Protein AF-A0A936YDR9-F1 (afdb_monomer_lite)

Secondary structure (DSSP, 8-state):
--------B--TTSPTTEEEEEEE----GGGT-EEEEESS-EE---SEEEEESEEEEESS-EE-TT-EEEEEEEEEEEEEEEEE-STT---EEEETTTTEEEE--PPPTT-EEEEEEEEEEE--EEEESS-EE--SS-EEEEEE----S--B-PPP---SEE--------BTTEEE-SSTT-SEEEEE--TT--GGGS--HHHHHHHHTPPPPTTEEEEE-HHHHHHHHHHHHHHHHS-S--STT---HHHHHHHHHHHHHHHHHHHT--TBSPPPHHHHHT-SS-EEEEEEEEETTEEEEEEEEEPPPHHHHHHHHHHHHTTS----

Sequence (328 aa):
MVDNNSTWQADPNLPPGVARQVITETEDFTERAGQIISQGNLVADASTLNQQVSYVSASGNVDLGNANVTNTGMDINSILRYTCMTSGCLPHIYNPVINEYDLVGSIAPLETFDLVYQSGHVASTIEAGGTLTLGGNLVNNQTSLPISGVLITPRIDQSSVVSPGVNVSVGGLFGVASDPNSPYLITTQIPNINQNGYVGSSYLLDQLGYQLDHTILLLGDPFYETQLIEDALLKKLGTRFITPGITDANAQITQLYDNAKEQMGSLNLSVGIALTDSQQSLLTKDIVWLVQQTINGKQVLVPTVYLASSDAQLKRHCTKHRRNIKRP

pLDDT: mean 72.27, std 19.02, range [23.59, 98.0]

Foldseek 3Di:
DQPPPFDWDQDPPFDPQKIKTKGWPDDLLLPPAAEDEEQEEAAAADQEAEHELHEAEYLAEYHNDAYAYAWEKEFGKMKIKMFGQDAPGFAWDQDPVVRDTHTPDHDGHGDIDIDIERQGIRGRDHYYLYHYHHNHPHDHYYYDDDDDHDYDYDDHDQPQWQFQDDDQPADDQKHQDPDLQALERMEGPDPPDDLVVFDFPVVLCVVVVHDDDSQEHAHYRRVVLLVRQQSSCCSRPVGSDPDPPRSHSRVRLNVQSVLCSVCCVVLVDDAQDDDDPVSLQPRLAKHWGWHWDQDPNGTYTGTMIGHHDVVSVVCVVVVVVVVPPPDD

Radius of gyration: 24.52 Å; chains: 1; bounding box: 58×57×72 Å

Structure (mmCIF, N/CA/C/O backbone):
data_AF-A0A936YDR9-F1
#
_entry.id   AF-A0A936YDR9-F1
#
loop_
_atom_site.group_PDB
_atom_site.id
_atom_site.type_symbol
_atom_site.label_atom_id
_atom_site.label_alt_id
_atom_site.label_comp_id
_atom_site.label_asym_id
_atom_site.label_entity_id
_atom_site.label_seq_id
_atom_site.pdbx_PDB_ins_code
_atom_site.Cartn_x
_atom_site.Cartn_y
_atom_site.Cartn_z
_atom_site.occupancy
_atom_site.B_iso_or_equiv
_atom_site.auth_seq_id
_atom_site.auth_comp_id
_atom_site.auth_asym_id
_atom_site.auth_atom_id
_atom_site.pdbx_PDB_model_num
ATOM 1 N N . MET A 1 1 ? 25.321 -6.160 1.425 1.00 23.59 1 MET A N 1
ATOM 2 C CA . MET A 1 1 ? 26.516 -7.026 1.520 1.00 23.59 1 MET A CA 1
ATOM 3 C C . MET A 1 1 ? 26.492 -7.894 0.281 1.00 23.59 1 MET A C 1
ATOM 5 O O . MET A 1 1 ? 25.469 -8.517 0.050 1.00 23.59 1 MET A O 1
ATOM 9 N N . VAL A 1 2 ? 27.535 -7.848 -0.547 1.00 27.20 2 VAL A N 1
ATOM 10 C CA . VAL A 1 2 ? 27.634 -8.690 -1.748 1.00 27.20 2 VAL A CA 1
ATOM 11 C C . VAL A 1 2 ? 27.856 -10.124 -1.278 1.00 27.20 2 VAL A C 1
ATOM 13 O O . VAL A 1 2 ? 28.840 -10.391 -0.587 1.00 27.20 2 VAL A O 1
ATOM 16 N N . ASP A 1 3 ? 26.931 -11.023 -1.598 1.00 26.92 3 ASP A N 1
ATOM 17 C CA . ASP A 1 3 ? 27.061 -12.432 -1.249 1.00 26.92 3 ASP A CA 1
ATOM 18 C C . ASP A 1 3 ? 28.018 -13.093 -2.256 1.00 26.92 3 ASP A C 1
ATOM 20 O O . ASP A 1 3 ? 27.632 -13.583 -3.313 1.00 26.92 3 ASP A O 1
ATOM 24 N N . ASN A 1 4 ? 29.319 -13.047 -1.958 1.00 31.22 4 ASN A N 1
ATOM 25 C CA . ASN A 1 4 ? 30.396 -13.597 -2.796 1.00 31.22 4 ASN A CA 1
ATOM 26 C C . ASN A 1 4 ? 30.466 -15.140 -2.773 1.00 31.22 4 ASN A C 1
ATOM 28 O O . ASN A 1 4 ? 31.501 -15.717 -3.102 1.00 31.22 4 ASN A O 1
ATOM 32 N N . ASN A 1 5 ? 29.394 -15.827 -2.372 1.00 34.03 5 ASN A N 1
ATOM 33 C CA . ASN A 1 5 ? 29.413 -17.264 -2.095 1.00 34.03 5 ASN A CA 1
ATOM 34 C C . ASN A 1 5 ? 28.854 -18.139 -3.236 1.00 34.03 5 ASN A C 1
ATOM 36 O O . ASN A 1 5 ? 28.441 -19.278 -3.008 1.00 34.03 5 ASN A O 1
ATOM 40 N N . SER A 1 6 ? 28.832 -17.640 -4.477 1.00 44.69 6 SER A N 1
ATOM 41 C CA . SER A 1 6 ? 28.363 -18.417 -5.629 1.00 44.69 6 SER A CA 1
ATOM 42 C C . SER A 1 6 ? 29.408 -19.458 -6.051 1.00 44.69 6 SER A C 1
ATOM 44 O O . SER A 1 6 ? 30.425 -19.167 -6.678 1.00 44.69 6 SER A O 1
ATOM 46 N N . THR A 1 7 ? 29.157 -20.709 -5.673 1.00 45.50 7 THR A N 1
ATOM 47 C CA . THR A 1 7 ? 29.935 -21.872 -6.112 1.00 45.50 7 THR A CA 1
ATOM 48 C C . THR A 1 7 ? 29.698 -22.133 -7.603 1.00 45.50 7 THR A C 1
ATOM 50 O O . THR A 1 7 ? 28.560 -22.142 -8.066 1.00 45.50 7 THR A O 1
ATOM 53 N N . TRP A 1 8 ? 30.772 -22.340 -8.374 1.00 54.72 8 TRP A N 1
ATOM 54 C CA . TRP A 1 8 ? 30.686 -22.743 -9.782 1.00 54.72 8 TRP A CA 1
ATOM 55 C C . TRP A 1 8 ? 30.025 -24.122 -9.879 1.00 54.72 8 TRP A C 1
ATOM 57 O O . TRP A 1 8 ? 30.605 -25.115 -9.440 1.00 54.72 8 TRP A O 1
ATOM 67 N N . GLN A 1 9 ? 28.819 -24.192 -10.441 1.00 54.53 9 GLN A N 1
ATOM 68 C CA . GLN A 1 9 ? 28.114 -25.453 -10.664 1.00 54.53 9 GLN A CA 1
ATOM 69 C C . GLN A 1 9 ? 28.171 -25.823 -12.149 1.00 54.53 9 GLN A C 1
ATOM 71 O O . GLN A 1 9 ? 27.907 -25.001 -13.027 1.00 54.53 9 GLN A O 1
ATOM 76 N N . ALA A 1 10 ? 28.528 -27.075 -12.438 1.00 58.28 10 ALA A N 1
ATOM 77 C CA . ALA A 1 10 ? 28.359 -27.634 -13.772 1.00 58.28 10 ALA A CA 1
ATOM 78 C C . ALA A 1 10 ? 26.856 -27.857 -14.003 1.00 58.28 10 ALA A C 1
ATOM 80 O O . ALA A 1 10 ? 26.248 -28.686 -13.326 1.00 58.28 10 ALA A O 1
ATOM 81 N N . ASP A 1 11 ? 26.249 -27.090 -14.910 1.00 61.53 11 ASP A N 1
ATOM 82 C CA . ASP A 1 11 ? 24.836 -27.242 -15.264 1.00 61.53 11 ASP A CA 1
ATOM 83 C C . ASP A 1 11 ? 24.695 -28.454 -16.206 1.00 61.53 11 ASP A C 1
ATOM 85 O O . ASP A 1 11 ? 25.268 -28.442 -17.299 1.00 61.53 11 ASP A O 1
ATOM 89 N N . PRO A 1 12 ? 23.969 -29.516 -15.808 1.00 62.88 12 PRO A N 1
ATOM 90 C CA . PRO A 1 12 ? 23.872 -30.753 -16.582 1.00 62.88 12 PRO A CA 1
ATOM 91 C C . PRO A 1 12 ? 23.126 -30.583 -17.912 1.00 62.88 12 PRO A C 1
ATOM 93 O O . PRO A 1 12 ? 23.176 -31.482 -18.748 1.00 62.88 12 PRO A O 1
ATOM 96 N N . ASN A 1 13 ? 22.442 -29.452 -18.117 1.00 65.56 13 ASN A N 1
ATOM 97 C CA . ASN A 1 13 ? 21.761 -29.135 -19.372 1.00 65.56 13 ASN A CA 1
ATOM 98 C C . ASN A 1 13 ? 22.673 -28.418 -20.381 1.00 65.56 13 ASN A C 1
ATOM 100 O O . ASN A 1 13 ? 22.226 -28.103 -21.484 1.00 65.56 13 ASN A O 1
ATOM 104 N N . LEU A 1 14 ? 23.927 -28.130 -20.017 1.00 64.25 14 LEU A N 1
ATOM 105 C CA . LEU A 1 14 ? 24.895 -27.486 -20.901 1.00 64.25 14 LEU A CA 1
ATOM 106 C C . LEU A 1 14 ? 25.810 -28.512 -21.590 1.00 64.25 14 LEU A C 1
ATOM 108 O O . LEU A 1 14 ? 26.059 -29.593 -21.048 1.00 64.25 14 LEU A O 1
ATOM 112 N N . PRO A 1 15 ? 26.346 -28.186 -22.784 1.00 65.50 15 PRO A N 1
ATOM 113 C CA . PRO A 1 15 ? 27.332 -29.026 -23.451 1.00 65.50 15 PRO A CA 1
ATOM 114 C C . PRO A 1 15 ? 28.555 -29.316 -22.561 1.00 65.50 15 PRO A C 1
ATOM 116 O O . PRO A 1 15 ? 28.937 -28.471 -21.742 1.00 65.50 15 PRO A O 1
ATOM 119 N N . PRO A 1 16 ? 29.232 -30.466 -22.753 1.00 67.12 16 PRO A N 1
ATOM 120 C CA . PRO A 1 16 ? 30.455 -30.788 -22.025 1.00 67.12 16 PRO A CA 1
ATOM 121 C C . PRO A 1 16 ? 31.491 -29.659 -22.133 1.00 67.12 16 PRO A C 1
ATOM 123 O O . PRO A 1 16 ? 31.829 -29.228 -23.234 1.00 67.12 16 PRO A O 1
ATOM 126 N N . GLY A 1 17 ? 32.000 -29.189 -20.990 1.00 69.50 17 GLY A N 1
ATOM 127 C CA . GLY A 1 17 ? 33.033 -28.148 -20.927 1.00 69.50 17 GLY A CA 1
ATOM 128 C C . GLY A 1 17 ? 32.531 -26.714 -20.715 1.00 69.50 17 GLY A C 1
ATOM 129 O O . GLY A 1 17 ? 33.358 -25.809 -20.646 1.00 69.50 17 GLY A O 1
ATOM 130 N N . VAL A 1 18 ? 31.222 -26.482 -20.562 1.00 70.44 18 VAL A N 1
ATOM 131 C CA . VAL A 1 18 ? 30.663 -25.162 -20.206 1.00 70.44 18 VAL A CA 1
ATOM 132 C C . VAL A 1 18 ? 30.234 -25.139 -18.735 1.00 70.44 18 VAL A C 1
ATOM 134 O O . VAL A 1 18 ? 29.529 -26.036 -18.278 1.00 70.44 18 VAL A O 1
ATOM 137 N N . ALA A 1 19 ? 30.636 -24.102 -17.995 1.00 71.12 19 ALA A N 1
ATOM 138 C CA . ALA A 1 19 ? 30.150 -23.824 -16.641 1.00 71.12 19 ALA A CA 1
ATOM 139 C C . ALA A 1 19 ? 29.287 -22.555 -16.621 1.00 71.12 19 ALA A C 1
ATOM 141 O O . ALA A 1 19 ? 29.541 -21.616 -17.378 1.00 71.12 19 ALA A O 1
ATOM 142 N N . ARG A 1 20 ? 28.286 -22.522 -15.734 1.00 74.19 20 ARG A N 1
ATOM 143 C CA . ARG A 1 20 ? 27.371 -21.390 -15.555 1.00 74.19 20 ARG A CA 1
ATOM 144 C C . ARG A 1 20 ? 27.433 -20.887 -14.118 1.00 74.19 20 ARG A C 1
ATOM 146 O O . ARG A 1 20 ? 27.370 -21.668 -13.173 1.00 74.19 20 ARG A O 1
ATOM 153 N N . GLN A 1 21 ? 27.484 -19.572 -13.968 1.00 72.94 21 GLN A N 1
ATOM 154 C CA . GLN A 1 21 ? 27.333 -18.877 -12.698 1.00 72.94 21 GLN A CA 1
ATOM 155 C C . GLN A 1 21 ? 26.182 -17.878 -12.823 1.00 72.94 21 GLN A C 1
ATOM 157 O O . GLN A 1 21 ? 26.128 -17.090 -13.768 1.00 72.94 21 GLN A O 1
ATOM 162 N N . VAL A 1 22 ? 25.242 -17.922 -11.879 1.00 69.31 22 VAL A N 1
ATOM 163 C CA . VAL A 1 22 ? 24.194 -16.903 -11.756 1.00 69.31 22 VAL A CA 1
ATOM 164 C C . VAL A 1 22 ? 24.682 -15.862 -10.765 1.00 69.31 22 VAL A C 1
ATOM 166 O O . VAL A 1 22 ? 24.985 -16.192 -9.619 1.00 69.31 22 VAL A O 1
ATOM 169 N N . ILE A 1 23 ? 24.767 -14.618 -11.216 1.00 65.56 23 ILE A N 1
ATOM 170 C CA . ILE A 1 23 ? 25.064 -13.467 -10.376 1.00 65.56 23 ILE A CA 1
ATOM 171 C C . ILE A 1 23 ? 23.802 -12.614 -10.368 1.00 65.56 23 ILE A C 1
ATOM 173 O O . ILE A 1 23 ? 23.426 -12.025 -11.380 1.00 65.56 23 ILE A O 1
ATOM 177 N N . THR A 1 24 ? 23.128 -12.578 -9.227 1.00 59.28 24 THR A N 1
ATOM 178 C CA . THR A 1 24 ? 21.992 -11.685 -9.012 1.00 59.28 24 THR A CA 1
ATOM 179 C C . THR A 1 24 ? 22.445 -10.583 -8.070 1.00 59.28 24 THR A C 1
ATOM 181 O O . THR A 1 24 ? 22.705 -10.836 -6.895 1.00 59.28 24 THR A O 1
ATOM 184 N N . GLU A 1 25 ? 22.524 -9.354 -8.572 1.00 53.16 25 GLU A N 1
ATOM 185 C CA . GLU A 1 25 ? 22.659 -8.181 -7.714 1.00 53.16 25 GLU A CA 1
ATOM 186 C C . GLU A 1 25 ? 21.260 -7.771 -7.261 1.00 53.16 25 GLU A C 1
ATOM 188 O O . GLU A 1 25 ? 20.539 -7.061 -7.955 1.00 53.16 25 GLU A O 1
ATOM 193 N N . THR A 1 26 ? 20.843 -8.277 -6.101 1.00 49.50 26 THR A N 1
ATOM 194 C CA . THR A 1 26 ? 19.654 -7.752 -5.424 1.00 49.50 26 THR A CA 1
ATOM 195 C C . THR A 1 26 ? 20.140 -6.786 -4.357 1.00 49.50 26 THR A C 1
ATOM 197 O O . THR A 1 26 ? 20.524 -7.202 -3.265 1.00 49.50 26 THR A O 1
ATOM 200 N N . GLU A 1 27 ? 20.178 -5.494 -4.667 1.00 49.91 27 GLU A N 1
ATOM 201 C CA . GLU A 1 27 ? 20.172 -4.505 -3.595 1.00 49.91 27 GLU A CA 1
ATOM 202 C C . GLU A 1 27 ? 18.733 -4.359 -3.094 1.00 49.91 27 GLU A C 1
ATOM 204 O O . GLU A 1 27 ? 17.797 -4.150 -3.868 1.00 49.91 27 GLU A O 1
ATOM 209 N N . ASP A 1 28 ? 18.546 -4.508 -1.783 1.00 49.78 28 ASP A N 1
ATOM 210 C CA .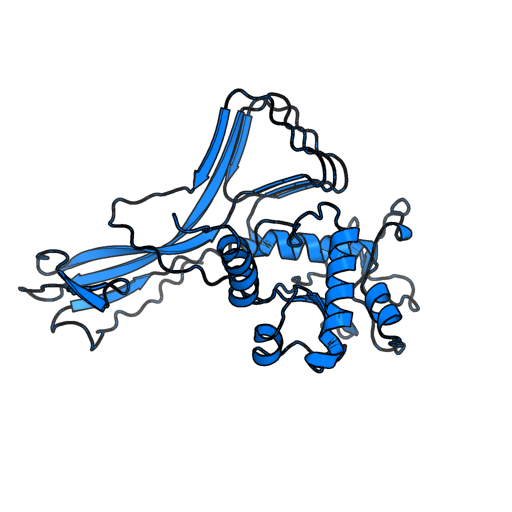 ASP A 1 28 ? 17.276 -4.203 -1.135 1.00 49.78 28 ASP A CA 1
ATOM 211 C C . ASP A 1 28 ? 17.101 -2.674 -1.098 1.00 49.78 28 ASP A C 1
ATOM 213 O O . ASP A 1 28 ? 17.487 -1.984 -0.151 1.00 49.78 28 ASP A O 1
ATOM 217 N N . PHE A 1 29 ? 16.563 -2.125 -2.188 1.00 52.62 29 PHE A N 1
ATOM 218 C CA . PHE A 1 29 ? 16.268 -0.697 -2.303 1.00 52.62 29 PHE A CA 1
ATOM 219 C C . PHE A 1 29 ? 15.060 -0.274 -1.458 1.00 52.62 29 PHE A C 1
ATOM 221 O O . PHE A 1 29 ? 14.849 0.928 -1.271 1.00 52.62 29 PHE A O 1
ATOM 228 N N . THR A 1 30 ? 14.298 -1.225 -0.892 1.00 48.47 30 THR A N 1
ATOM 229 C CA . THR A 1 30 ? 13.135 -0.911 -0.053 1.00 48.47 30 THR A CA 1
ATOM 230 C C . THR A 1 30 ? 13.508 -0.153 1.228 1.00 48.47 30 THR A C 1
ATOM 232 O O . THR A 1 30 ? 12.661 0.548 1.785 1.00 48.47 30 THR A O 1
ATOM 235 N N . GLU A 1 31 ? 14.768 -0.234 1.671 1.00 48.75 31 GLU A N 1
ATOM 236 C CA . GLU A 1 31 ? 15.256 0.429 2.890 1.00 48.75 31 GLU A CA 1
ATOM 237 C C . GLU A 1 31 ? 16.184 1.636 2.647 1.00 48.75 31 GLU A C 1
ATOM 239 O O . GLU A 1 31 ? 16.603 2.283 3.606 1.00 48.75 31 GLU A O 1
ATOM 244 N N . ARG A 1 32 ? 16.524 1.962 1.389 1.00 54.62 32 ARG A N 1
ATOM 245 C CA . ARG A 1 32 ? 17.587 2.943 1.066 1.00 54.62 32 ARG A CA 1
ATOM 246 C C . ARG A 1 32 ? 17.188 4.102 0.153 1.00 54.62 32 ARG A C 1
ATOM 248 O O . ARG A 1 32 ? 18.008 4.992 -0.065 1.00 54.62 32 ARG A O 1
ATOM 255 N N . ALA A 1 33 ? 15.964 4.122 -0.362 1.00 66.00 33 ALA A N 1
ATOM 256 C CA . ALA A 1 33 ? 15.500 5.229 -1.190 1.00 66.00 33 ALA A CA 1
ATOM 257 C C . ALA A 1 33 ? 15.387 6.528 -0.368 1.00 66.00 33 ALA A C 1
ATOM 259 O O . ALA A 1 33 ? 14.799 6.537 0.715 1.00 66.00 33 ALA A O 1
ATOM 260 N N . GLY A 1 34 ? 15.919 7.638 -0.888 1.00 75.12 34 GLY A N 1
ATOM 261 C CA . GLY A 1 34 ? 15.673 8.963 -0.308 1.00 75.12 34 GLY A CA 1
ATOM 262 C C . GLY A 1 34 ? 14.191 9.331 -0.424 1.00 75.12 34 GLY A C 1
ATOM 263 O O . GLY A 1 34 ? 13.561 9.022 -1.435 1.00 75.12 34 GLY A O 1
ATOM 264 N N . GLN A 1 35 ? 13.621 9.973 0.598 1.00 80.25 35 GLN A N 1
ATOM 265 C CA . GLN A 1 35 ? 12.190 10.292 0.642 1.00 80.25 35 GLN A CA 1
ATOM 266 C C . GLN A 1 35 ? 11.947 11.762 0.993 1.00 80.25 35 GLN A C 1
ATOM 268 O O . GLN A 1 35 ? 12.498 12.273 1.967 1.00 80.25 35 GLN A O 1
ATOM 273 N N . ILE A 1 36 ? 11.079 12.419 0.223 1.00 83.75 36 ILE A N 1
ATOM 274 C CA . ILE A 1 36 ? 10.452 13.697 0.565 1.00 83.75 36 ILE A CA 1
ATOM 275 C C . ILE A 1 36 ? 8.944 13.482 0.506 1.00 83.75 36 ILE A C 1
ATOM 277 O O . ILE A 1 36 ? 8.385 13.195 -0.549 1.00 83.75 36 ILE A O 1
ATOM 281 N N . ILE A 1 37 ? 8.294 13.586 1.655 1.00 79.88 37 ILE A N 1
ATOM 282 C CA . ILE A 1 37 ? 6.893 13.217 1.832 1.00 79.88 37 ILE A CA 1
ATOM 283 C C . ILE A 1 37 ? 6.146 14.390 2.469 1.00 79.88 37 ILE A C 1
ATOM 285 O O . ILE A 1 37 ? 6.626 14.966 3.446 1.00 79.88 37 ILE A O 1
ATOM 289 N N . SER A 1 38 ? 4.960 14.713 1.952 1.00 80.31 38 SER A N 1
ATOM 290 C CA . SER A 1 38 ? 4.037 15.685 2.549 1.00 80.31 38 SER A CA 1
ATOM 291 C C . SER A 1 38 ? 2.610 15.136 2.611 1.00 80.31 38 SER A C 1
ATOM 293 O O . SER A 1 38 ? 2.092 14.641 1.619 1.00 80.31 38 SER A O 1
ATOM 295 N N . GLN A 1 39 ? 1.918 15.288 3.742 1.00 74.38 39 GLN A N 1
ATOM 296 C CA . GLN A 1 39 ? 0.475 14.989 3.812 1.00 74.38 39 GLN A CA 1
ATOM 297 C C . GLN A 1 39 ? -0.400 16.132 3.271 1.00 74.38 39 GLN A C 1
ATOM 299 O O . GLN A 1 39 ? -1.613 16.000 3.159 1.00 74.38 39 GLN A O 1
ATOM 304 N N . GLY A 1 40 ? 0.198 17.285 2.976 1.00 76.69 40 GLY A N 1
ATOM 305 C CA . GLY A 1 40 ? -0.480 18.421 2.366 1.00 76.69 40 GLY A CA 1
ATOM 306 C C . GLY A 1 40 ? 0.101 18.696 0.991 1.00 76.69 40 GLY A C 1
ATOM 307 O O . GLY A 1 40 ? 0.470 17.782 0.262 1.00 76.69 40 GLY A O 1
ATOM 308 N N . ASN A 1 41 ? 0.226 19.971 0.645 1.00 81.50 41 ASN A N 1
ATOM 309 C CA . ASN A 1 41 ? 0.975 20.351 -0.544 1.00 81.50 41 ASN A CA 1
ATOM 310 C C . ASN A 1 41 ? 2.484 20.216 -0.283 1.00 81.50 41 ASN A C 1
ATOM 312 O O . ASN A 1 41 ? 2.952 20.373 0.848 1.00 81.50 41 ASN A O 1
ATOM 316 N N . LEU A 1 42 ? 3.251 19.966 -1.334 1.00 84.62 42 LEU A N 1
ATOM 317 C CA . LEU A 1 42 ? 4.701 20.062 -1.354 1.00 84.62 42 LEU A CA 1
ATOM 318 C C . LEU A 1 42 ? 5.073 21.152 -2.350 1.00 84.62 42 LEU A C 1
ATOM 320 O O . LEU A 1 42 ? 4.685 21.079 -3.509 1.00 84.62 42 LEU A O 1
ATOM 324 N N . VAL A 1 43 ? 5.801 22.168 -1.895 1.00 89.12 43 VAL A N 1
ATOM 325 C CA . VAL A 1 43 ? 6.308 23.240 -2.757 1.00 89.12 43 VAL A CA 1
ATOM 326 C C . VAL A 1 43 ? 7.824 23.226 -2.666 1.00 89.12 43 VAL A C 1
ATOM 328 O O . VAL A 1 43 ? 8.375 23.354 -1.573 1.00 89.12 43 VAL A O 1
ATOM 331 N N . ALA A 1 44 ? 8.490 23.057 -3.803 1.00 83.81 44 ALA A N 1
ATOM 332 C CA . ALA A 1 44 ? 9.938 23.095 -3.913 1.00 83.81 44 ALA A CA 1
ATOM 333 C C . ALA A 1 44 ? 10.346 24.190 -4.902 1.00 83.81 44 ALA A C 1
ATOM 335 O O . ALA A 1 44 ? 10.193 24.041 -6.111 1.00 83.81 44 ALA A O 1
ATOM 336 N N . ASP A 1 45 ? 10.889 25.288 -4.375 1.00 82.25 45 ASP A N 1
ATOM 337 C CA . ASP A 1 45 ? 11.509 26.335 -5.186 1.00 82.25 45 ASP A CA 1
ATOM 338 C C . ASP A 1 45 ? 12.973 25.961 -5.451 1.00 82.25 45 ASP A C 1
ATOM 340 O O . ASP A 1 45 ? 13.860 26.179 -4.622 1.00 82.25 45 ASP A O 1
ATOM 344 N N . ALA A 1 46 ? 13.208 25.295 -6.580 1.00 78.94 46 ALA A N 1
ATOM 345 C CA . ALA A 1 46 ? 14.524 24.824 -6.988 1.00 78.94 46 ALA A CA 1
ATOM 346 C C . ALA A 1 46 ? 14.781 25.128 -8.468 1.00 78.94 46 ALA A C 1
ATOM 348 O O . ALA A 1 46 ? 13.873 25.130 -9.294 1.00 78.94 46 ALA A O 1
ATOM 349 N N . SER A 1 47 ? 16.050 25.326 -8.830 1.00 83.81 47 SER A N 1
ATOM 350 C CA . SER A 1 47 ? 16.466 25.412 -10.236 1.00 83.81 47 SER A CA 1
ATOM 351 C C . SER A 1 47 ? 16.613 24.032 -10.888 1.00 83.81 47 SER A C 1
ATOM 353 O O . SER A 1 47 ? 16.489 23.890 -12.105 1.00 83.81 47 SER A O 1
ATOM 355 N N . THR A 1 48 ? 16.898 22.989 -10.105 1.00 82.81 48 THR A N 1
ATOM 356 C CA . THR A 1 48 ? 17.062 21.608 -10.578 1.00 82.81 48 THR A CA 1
ATOM 357 C C . THR A 1 48 ? 16.672 20.629 -9.475 1.00 82.81 48 THR A C 1
ATOM 359 O O . THR A 1 48 ? 17.053 20.818 -8.321 1.00 82.81 48 THR A O 1
ATOM 362 N N . LEU A 1 49 ? 15.948 19.572 -9.843 1.00 83.50 49 LEU A N 1
ATOM 363 C CA . LEU A 1 49 ? 15.629 18.431 -8.991 1.00 83.50 49 LEU A CA 1
ATOM 364 C C . LEU A 1 49 ? 16.160 17.162 -9.666 1.00 83.50 49 LEU A C 1
ATOM 366 O O . LEU A 1 49 ? 15.636 16.746 -10.696 1.00 83.50 49 LEU A O 1
ATOM 370 N N . ASN A 1 50 ? 17.189 16.550 -9.081 1.00 85.44 50 ASN A N 1
ATOM 371 C CA . ASN A 1 50 ? 17.739 15.278 -9.547 1.00 85.44 50 ASN A CA 1
ATOM 372 C C . ASN A 1 50 ? 17.366 14.176 -8.557 1.00 85.44 50 ASN A C 1
ATOM 374 O O . ASN A 1 50 ? 17.850 14.160 -7.428 1.00 85.44 50 ASN A O 1
ATOM 378 N N . GLN A 1 51 ? 16.503 13.274 -9.003 1.00 75.69 51 GLN A N 1
ATOM 379 C CA . GLN A 1 51 ? 16.009 12.119 -8.270 1.00 75.69 51 GLN A CA 1
ATOM 380 C C . GLN A 1 51 ? 16.619 10.853 -8.871 1.00 75.69 51 GLN A C 1
ATOM 382 O O . GLN A 1 51 ? 16.626 10.679 -10.092 1.00 75.69 51 GLN A O 1
ATOM 387 N N . GLN A 1 52 ? 17.135 9.972 -8.019 1.00 81.06 52 GLN A N 1
ATOM 388 C CA . GLN A 1 52 ? 17.663 8.673 -8.417 1.00 81.06 52 GLN A CA 1
ATOM 389 C C . GLN A 1 52 ? 17.267 7.654 -7.357 1.00 81.06 52 GLN A C 1
ATOM 391 O O . GLN A 1 52 ? 17.720 7.756 -6.219 1.00 81.06 52 GLN A O 1
ATOM 396 N N . VAL A 1 53 ? 16.427 6.687 -7.737 1.00 76.00 53 VAL A N 1
ATOM 397 C CA . VAL A 1 53 ? 15.877 5.672 -6.818 1.00 76.00 53 VAL A CA 1
ATOM 398 C C . VAL A 1 53 ? 15.359 6.324 -5.522 1.00 76.00 53 VAL A C 1
ATOM 400 O O . VAL A 1 53 ? 15.758 5.981 -4.408 1.00 76.00 53 VAL A O 1
ATOM 403 N N . SER A 1 54 ? 14.520 7.350 -5.674 1.00 77.38 54 SER A N 1
ATOM 404 C CA . SER A 1 54 ? 13.982 8.148 -4.571 1.00 77.38 54 SER A CA 1
ATOM 405 C C . SER A 1 54 ? 12.505 8.480 -4.782 1.00 77.38 54 SER A C 1
ATOM 407 O O . SER A 1 54 ? 11.950 8.328 -5.871 1.00 77.38 54 SER A O 1
ATOM 409 N N . TYR A 1 55 ? 11.854 8.929 -3.711 1.00 78.44 55 TYR A N 1
ATOM 410 C CA . TYR A 1 55 ? 10.427 9.217 -3.693 1.00 78.44 55 TYR A CA 1
ATOM 411 C C . TYR A 1 55 ? 10.174 10.671 -3.293 1.00 78.44 55 TYR A C 1
ATOM 413 O O . TYR A 1 55 ? 10.612 11.112 -2.233 1.00 78.44 55 TYR A O 1
ATOM 421 N N . VAL A 1 56 ? 9.452 11.414 -4.130 1.00 79.44 56 VAL A N 1
ATOM 422 C CA . VAL A 1 56 ? 8.809 12.685 -3.778 1.00 79.44 56 VAL A CA 1
ATOM 423 C C . VAL A 1 56 ? 7.311 12.458 -3.859 1.00 79.44 56 VAL A C 1
ATOM 425 O O . VAL A 1 56 ? 6.791 12.101 -4.910 1.00 79.44 56 VAL A O 1
ATOM 428 N N . SER A 1 57 ? 6.612 12.635 -2.750 1.00 80.56 57 SER A N 1
ATOM 429 C CA . SER A 1 57 ? 5.181 12.369 -2.693 1.00 80.56 57 SER A CA 1
ATOM 430 C C . SER A 1 57 ? 4.468 13.416 -1.857 1.00 80.56 57 SER A C 1
ATOM 432 O O . SER A 1 57 ? 4.973 13.837 -0.811 1.00 80.56 57 SER A O 1
ATOM 434 N N . ALA A 1 58 ? 3.293 13.839 -2.314 1.00 72.69 58 ALA A N 1
ATOM 435 C CA . ALA A 1 58 ? 2.397 14.663 -1.523 1.00 72.69 58 ALA A CA 1
ATOM 436 C C . ALA A 1 58 ? 0.949 14.179 -1.627 1.00 72.69 58 ALA A C 1
ATOM 438 O O . ALA A 1 58 ? 0.501 13.870 -2.726 1.00 72.69 58 ALA A O 1
ATOM 439 N N . SER A 1 59 ? 0.188 14.171 -0.530 1.00 68.75 59 SER A N 1
ATOM 440 C CA . SER A 1 59 ? -1.260 13.892 -0.591 1.00 68.75 59 SER A CA 1
ATOM 441 C C . SER A 1 59 ? -2.050 15.071 -1.185 1.00 68.75 59 SER A C 1
ATOM 443 O O . SER A 1 59 ? -3.156 14.895 -1.683 1.00 68.75 59 SER A O 1
ATOM 445 N N . GLY A 1 60 ? -1.485 16.282 -1.159 1.00 67.12 60 GLY A N 1
ATOM 446 C CA . GLY A 1 60 ? -1.987 17.457 -1.870 1.00 67.12 60 GLY A CA 1
ATOM 447 C C . GLY A 1 60 ? -1.280 17.678 -3.210 1.00 67.12 60 GLY A C 1
ATOM 448 O O . GLY A 1 60 ? -0.876 16.743 -3.898 1.00 67.12 60 GLY A O 1
ATOM 449 N N . ASN A 1 61 ? -1.132 18.941 -3.602 1.00 74.56 61 ASN A N 1
ATOM 450 C CA . ASN A 1 61 ? -0.407 19.325 -4.811 1.00 74.56 61 ASN A CA 1
ATOM 451 C C . ASN A 1 61 ? 1.109 19.197 -4.605 1.00 74.56 61 ASN A C 1
ATOM 453 O O . ASN A 1 61 ? 1.612 19.549 -3.541 1.00 74.56 61 ASN A O 1
ATOM 457 N N . VAL A 1 62 ? 1.840 18.802 -5.641 1.00 78.38 62 VAL A N 1
ATOM 458 C CA . VAL A 1 62 ? 3.296 18.966 -5.716 1.00 78.38 62 VAL A CA 1
ATOM 459 C C . VAL A 1 62 ? 3.582 20.094 -6.698 1.00 78.38 62 VAL A C 1
ATOM 461 O O . VAL A 1 62 ? 3.247 19.978 -7.870 1.00 78.38 62 VAL A O 1
ATOM 464 N N . ASP A 1 63 ? 4.203 21.175 -6.243 1.00 85.56 63 ASP A N 1
ATOM 465 C CA . ASP A 1 63 ? 4.644 22.288 -7.080 1.00 85.56 63 ASP A CA 1
ATOM 466 C C . ASP A 1 63 ? 6.170 22.379 -7.060 1.00 85.56 63 ASP A C 1
ATOM 468 O O . ASP A 1 63 ? 6.770 22.723 -6.041 1.00 85.56 63 ASP A O 1
ATOM 472 N N . LEU A 1 64 ? 6.798 22.032 -8.184 1.00 81.75 64 LEU A N 1
ATOM 473 C CA . LEU A 1 64 ? 8.251 22.100 -8.357 1.00 81.75 64 LEU A CA 1
ATOM 474 C C . LEU A 1 64 ? 8.698 23.395 -9.056 1.00 81.75 64 LEU A C 1
ATOM 476 O O . LEU A 1 64 ? 9.847 23.494 -9.495 1.00 81.75 64 LEU A O 1
ATOM 480 N N . GLY A 1 65 ? 7.802 24.379 -9.200 1.00 80.38 65 GLY A N 1
ATOM 481 C CA . GLY A 1 65 ? 8.105 25.668 -9.812 1.00 80.38 65 GLY A CA 1
ATOM 482 C C . GLY A 1 65 ? 8.738 25.506 -11.194 1.00 80.38 65 GLY A C 1
ATOM 483 O O . GLY A 1 65 ? 8.264 24.723 -12.009 1.00 80.38 65 GLY A O 1
ATOM 484 N N . ASN A 1 66 ? 9.844 26.209 -11.451 1.00 81.50 66 ASN A N 1
ATOM 485 C CA . ASN A 1 66 ? 10.578 26.149 -12.724 1.00 81.50 66 ASN A CA 1
ATOM 486 C C . ASN A 1 66 ? 11.751 25.147 -12.723 1.00 81.50 66 ASN A C 1
ATOM 488 O O . ASN A 1 66 ? 12.678 25.288 -13.526 1.00 81.50 66 ASN A O 1
ATOM 492 N N . ALA A 1 67 ? 11.754 24.163 -11.819 1.00 79.44 67 ALA A N 1
ATOM 493 C CA . ALA A 1 67 ? 12.860 23.219 -11.703 1.00 79.44 67 ALA A CA 1
ATOM 494 C C . ALA A 1 67 ? 13.024 22.369 -12.971 1.00 79.44 67 ALA A C 1
ATOM 496 O O . ALA A 1 67 ? 12.060 21.793 -13.476 1.00 79.44 67 ALA A O 1
ATOM 497 N N . ASN A 1 68 ? 14.263 22.214 -13.445 1.00 79.06 68 ASN A N 1
ATOM 498 C CA . ASN A 1 68 ? 14.593 21.133 -14.374 1.00 79.06 68 ASN A CA 1
ATOM 499 C C . ASN A 1 68 ? 14.597 19.812 -13.598 1.00 79.06 68 ASN A C 1
ATOM 501 O O . ASN A 1 68 ? 15.366 19.663 -12.647 1.00 79.06 68 ASN A O 1
ATOM 505 N N . VAL A 1 69 ? 13.742 18.869 -13.985 1.00 80.06 69 VAL A N 1
ATOM 506 C CA . VAL A 1 69 ? 13.539 17.618 -13.248 1.00 80.06 69 VAL A CA 1
ATOM 507 C C . VAL A 1 69 ? 14.191 16.463 -13.995 1.00 80.06 69 VAL A C 1
ATOM 509 O O . VAL A 1 69 ? 13.826 16.171 -15.131 1.00 80.06 69 VAL A O 1
ATOM 512 N N . THR A 1 70 ? 15.115 15.771 -13.334 1.00 81.12 70 THR A N 1
ATOM 513 C CA . THR A 1 70 ? 15.607 14.457 -13.758 1.00 81.12 70 THR A CA 1
ATOM 514 C C . THR A 1 70 ? 15.130 13.429 -12.747 1.00 81.12 70 THR A C 1
ATOM 516 O O . THR A 1 70 ? 15.430 13.551 -11.563 1.00 81.12 70 THR A O 1
ATOM 519 N N . ASN A 1 71 ? 14.384 12.430 -13.202 1.00 79.31 71 ASN A N 1
ATOM 520 C CA . ASN A 1 71 ? 13.847 11.353 -12.385 1.00 79.31 71 ASN A CA 1
ATOM 521 C C . ASN A 1 71 ? 14.327 10.014 -12.945 1.00 79.31 71 ASN A C 1
ATOM 523 O O . ASN A 1 71 ? 13.869 9.586 -14.004 1.00 79.31 71 ASN A O 1
ATOM 527 N N . THR A 1 72 ? 15.266 9.378 -12.249 1.00 79.94 72 THR A N 1
ATOM 528 C CA . THR A 1 72 ? 15.961 8.188 -12.745 1.00 79.94 72 THR A CA 1
ATOM 529 C C . THR A 1 72 ? 15.640 6.969 -11.883 1.00 79.94 72 THR A C 1
ATOM 531 O O . THR A 1 72 ? 16.091 6.861 -10.742 1.00 79.94 72 THR A O 1
ATOM 534 N N . GLY A 1 73 ? 14.857 6.039 -12.431 1.00 73.25 73 GLY A N 1
ATOM 535 C CA . GLY A 1 73 ? 14.685 4.692 -11.885 1.00 73.25 73 GLY A CA 1
ATOM 536 C C . GLY A 1 73 ? 15.894 3.799 -12.179 1.00 73.25 73 GLY A C 1
ATOM 537 O O . GLY A 1 73 ? 16.795 4.174 -12.933 1.00 73.25 73 GLY A O 1
ATOM 538 N N . MET A 1 74 ? 15.909 2.603 -11.600 1.00 74.50 74 MET A N 1
ATOM 539 C CA . MET A 1 74 ? 16.987 1.630 -11.770 1.00 74.50 74 MET A CA 1
ATOM 540 C C . MET A 1 74 ? 16.436 0.276 -12.204 1.00 74.50 74 MET A C 1
ATOM 542 O O .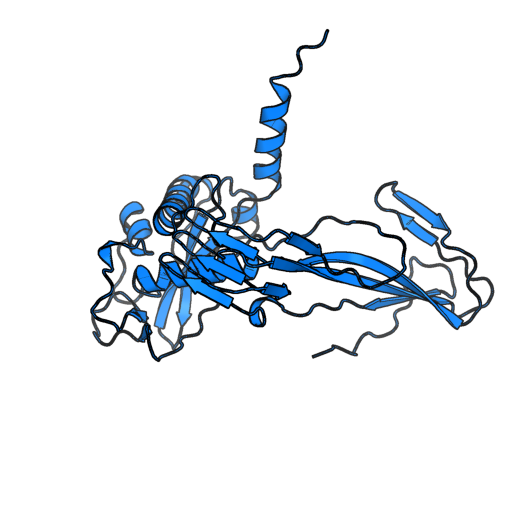 MET A 1 74 ? 15.487 -0.232 -11.613 1.00 74.50 74 MET A O 1
ATOM 546 N N . ASP A 1 75 ? 17.065 -0.334 -13.203 1.00 71.94 75 ASP A N 1
ATOM 547 C CA . ASP A 1 75 ? 16.783 -1.716 -13.575 1.00 71.94 75 ASP A CA 1
ATOM 548 C C . ASP A 1 75 ? 17.596 -2.673 -12.702 1.00 71.94 75 ASP A C 1
ATOM 550 O O . ASP A 1 75 ? 18.799 -2.495 -12.504 1.00 71.94 75 ASP A O 1
ATOM 554 N N . ILE A 1 76 ? 16.929 -3.701 -12.180 1.00 69.00 76 ILE A N 1
ATOM 555 C CA . ILE A 1 76 ? 17.591 -4.804 -11.490 1.00 69.00 76 ILE A CA 1
ATOM 556 C C . ILE A 1 76 ? 17.909 -5.846 -12.545 1.00 69.00 76 ILE A C 1
ATOM 558 O O . ILE A 1 76 ? 17.005 -6.444 -13.133 1.00 69.00 76 ILE A O 1
ATOM 562 N N . ASN A 1 77 ? 19.194 -6.096 -12.742 1.00 67.62 77 ASN A N 1
ATOM 563 C CA . ASN A 1 77 ? 19.666 -7.054 -13.720 1.00 67.62 77 ASN A CA 1
ATOM 564 C C . ASN A 1 77 ? 20.191 -8.305 -13.031 1.00 67.62 77 ASN A C 1
ATOM 566 O O . ASN A 1 77 ? 20.902 -8.250 -12.030 1.00 67.62 77 ASN A O 1
ATOM 570 N N . SER A 1 78 ? 19.876 -9.444 -13.621 1.00 69.50 78 SER A N 1
ATOM 571 C CA . SER A 1 78 ? 20.542 -10.692 -13.314 1.00 69.50 78 SER A CA 1
ATOM 572 C C . SER A 1 78 ? 21.513 -11.009 -14.440 1.00 69.50 78 SER A C 1
ATOM 574 O O . SER A 1 78 ? 21.196 -10.866 -15.623 1.00 69.50 78 SER A O 1
ATOM 576 N N . ILE A 1 79 ? 22.713 -11.432 -14.062 1.00 71.94 79 ILE A N 1
ATOM 577 C CA . ILE A 1 79 ? 23.786 -11.746 -14.994 1.00 71.94 79 ILE A CA 1
ATOM 578 C C . ILE A 1 79 ? 24.013 -13.253 -14.962 1.00 71.94 79 ILE A C 1
ATOM 580 O O . ILE A 1 79 ? 24.306 -13.846 -13.922 1.00 71.94 79 ILE A O 1
ATOM 584 N N . LEU A 1 80 ? 23.861 -13.893 -16.116 1.00 71.19 80 LEU A N 1
ATOM 585 C CA . LEU A 1 80 ? 24.287 -15.270 -16.334 1.00 71.19 80 LEU A CA 1
ATOM 586 C C . LEU A 1 80 ? 25.668 -15.224 -16.961 1.00 71.19 80 LEU A C 1
ATOM 588 O O . LEU A 1 80 ? 25.802 -14.909 -18.142 1.00 71.19 80 LEU A O 1
ATOM 592 N N . ARG A 1 81 ? 26.680 -15.547 -16.162 1.00 75.00 81 ARG A N 1
ATOM 593 C CA . ARG A 1 81 ? 28.055 -15.654 -16.627 1.00 75.00 81 ARG A CA 1
ATOM 594 C C . ARG A 1 81 ? 28.338 -17.088 -17.041 1.00 75.00 81 ARG A C 1
ATOM 596 O O . ARG A 1 81 ? 28.237 -18.011 -16.230 1.00 75.00 81 ARG A O 1
ATOM 603 N N . TYR A 1 82 ? 28.703 -17.269 -18.301 1.00 73.62 82 TYR A N 1
ATOM 604 C CA . TYR A 1 82 ? 29.166 -18.538 -18.844 1.00 73.62 82 TYR A CA 1
ATOM 605 C C . TYR A 1 82 ? 30.677 -18.504 -18.970 1.00 73.62 82 TYR A C 1
ATOM 607 O O . TYR A 1 82 ? 31.226 -17.540 -19.495 1.00 73.62 82 TYR A O 1
ATOM 615 N N . THR A 1 83 ? 31.335 -19.570 -18.530 1.00 74.62 83 THR A N 1
ATOM 616 C CA . THR A 1 83 ? 32.781 -19.738 -18.687 1.00 74.62 83 THR A CA 1
ATOM 617 C C . THR A 1 83 ? 33.041 -21.005 -19.480 1.00 74.62 83 THR A C 1
ATOM 619 O O . THR A 1 83 ? 32.637 -22.101 -19.076 1.00 74.62 83 THR A O 1
ATOM 622 N N . CYS A 1 84 ? 33.729 -20.865 -20.608 1.00 74.94 84 CYS A N 1
ATOM 623 C CA . CYS A 1 84 ? 34.155 -22.003 -21.411 1.00 74.94 84 CYS A CA 1
ATOM 624 C C . CYS A 1 84 ? 35.411 -22.616 -20.791 1.00 74.94 84 CYS A C 1
ATOM 626 O O . CYS A 1 84 ? 36.454 -21.978 -20.732 1.00 74.94 84 CYS A O 1
ATOM 628 N N . MET A 1 85 ? 35.338 -23.857 -20.314 1.00 74.12 85 MET A N 1
ATOM 629 C CA . MET A 1 85 ? 36.467 -24.521 -19.648 1.00 74.12 85 MET A CA 1
ATOM 630 C C . MET A 1 85 ? 37.353 -25.316 -20.616 1.00 74.12 85 MET A C 1
ATOM 632 O O . MET A 1 85 ? 38.460 -25.708 -20.251 1.00 74.12 85 MET A O 1
ATOM 636 N N . THR A 1 86 ? 36.892 -25.562 -21.845 1.00 70.31 86 THR A N 1
ATOM 637 C CA . THR A 1 86 ? 37.604 -26.361 -22.854 1.00 70.31 86 THR A CA 1
ATOM 638 C C . THR A 1 86 ? 37.624 -25.673 -24.218 1.00 70.31 86 THR A C 1
ATOM 640 O O . THR A 1 86 ? 36.888 -24.721 -24.469 1.00 70.31 86 THR A O 1
ATOM 643 N N . SER A 1 87 ? 38.465 -26.158 -25.134 1.00 65.44 87 SER A N 1
ATOM 644 C CA . SER A 1 87 ? 38.393 -25.764 -26.542 1.00 65.44 87 SER A CA 1
ATOM 645 C C . SER A 1 87 ? 37.135 -26.329 -27.213 1.00 65.44 87 SER A C 1
ATOM 647 O O . SER A 1 87 ? 36.707 -27.440 -26.906 1.00 65.44 87 SER A O 1
ATOM 649 N N . GLY A 1 88 ? 36.537 -25.557 -28.130 1.00 60.97 88 GLY A N 1
ATOM 650 C CA . GLY A 1 88 ? 35.375 -25.987 -28.920 1.00 60.97 88 GLY A CA 1
ATOM 651 C C . GLY A 1 88 ? 34.005 -25.770 -28.266 1.00 60.97 88 GLY A C 1
ATOM 652 O O . GLY A 1 88 ? 33.025 -26.356 -28.721 1.00 60.97 88 GLY A O 1
ATOM 653 N N . CYS A 1 89 ? 33.908 -24.946 -27.221 1.00 61.66 89 CYS A N 1
ATOM 654 C CA . CYS A 1 89 ? 32.621 -24.597 -26.629 1.00 61.66 89 CYS A CA 1
ATOM 655 C C . CYS A 1 89 ? 31.768 -23.767 -27.606 1.00 61.66 89 CYS A C 1
ATOM 657 O O . CYS A 1 89 ? 32.140 -22.661 -27.995 1.00 61.66 89 CYS A O 1
ATOM 659 N N . LEU A 1 90 ? 30.600 -24.302 -27.963 1.00 65.50 90 LEU A N 1
ATOM 660 C CA . LEU A 1 90 ? 29.544 -23.596 -28.687 1.00 65.50 90 LEU A CA 1
ATOM 661 C C . LEU A 1 90 ? 28.373 -23.406 -27.717 1.00 65.50 90 LEU A C 1
ATOM 663 O O . LEU A 1 90 ? 27.526 -24.295 -27.610 1.00 65.50 90 LEU A O 1
ATOM 667 N N . PRO A 1 91 ? 28.353 -22.326 -26.918 1.00 59.31 91 PRO A N 1
ATOM 668 C CA . PRO A 1 91 ? 27.246 -22.091 -26.009 1.00 59.31 91 PRO A CA 1
ATOM 669 C C . PRO A 1 91 ? 25.972 -21.823 -26.808 1.00 59.31 91 PRO A C 1
ATOM 671 O O . PRO A 1 91 ? 25.958 -21.046 -27.765 1.00 59.31 91 PRO A O 1
ATOM 674 N N . HIS A 1 92 ? 24.900 -22.471 -26.371 1.00 64.88 92 HIS A N 1
ATOM 675 C CA . HIS A 1 92 ? 23.548 -22.209 -26.829 1.00 64.88 92 HIS A CA 1
ATOM 676 C C . HIS A 1 92 ? 22.748 -21.597 -25.682 1.00 64.88 92 HIS A C 1
ATOM 678 O O . HIS A 1 92 ? 22.858 -22.053 -24.542 1.00 64.88 92 HIS A O 1
ATOM 684 N N . ILE A 1 93 ? 21.917 -20.602 -25.978 1.00 60.28 93 ILE A N 1
ATOM 685 C CA . ILE A 1 93 ?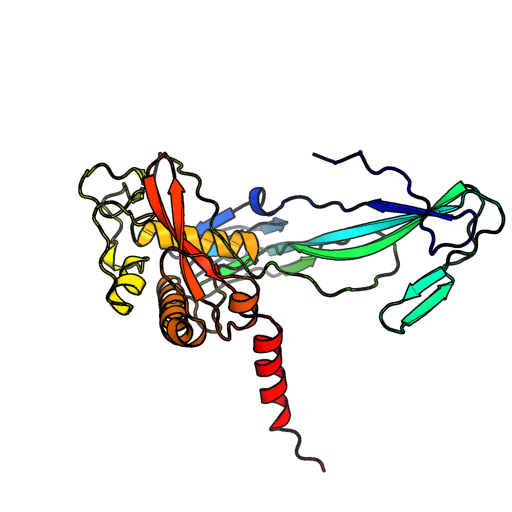 20.999 -20.011 -25.001 1.00 60.28 93 ILE A CA 1
ATOM 686 C C . ILE A 1 93 ? 19.593 -20.450 -25.326 1.00 60.28 93 ILE A C 1
ATOM 688 O O . ILE A 1 93 ? 19.129 -20.275 -26.447 1.00 60.28 93 ILE A O 1
ATOM 692 N N . TYR A 1 94 ? 18.898 -20.959 -24.317 1.00 58.81 94 TYR A N 1
ATOM 693 C CA . TYR A 1 94 ? 17.471 -21.189 -24.420 1.00 58.81 94 TYR A CA 1
ATOM 694 C C . TYR A 1 94 ? 16.730 -19.851 -24.520 1.00 58.81 94 TYR A C 1
ATOM 696 O O . TYR A 1 94 ? 16.738 -19.049 -23.585 1.00 58.81 94 TYR A O 1
ATOM 704 N N . ASN A 1 95 ? 16.091 -19.621 -25.659 1.00 56.41 95 ASN A N 1
ATOM 705 C CA . ASN A 1 95 ? 15.234 -18.488 -25.936 1.00 56.41 95 ASN A CA 1
ATOM 706 C C . ASN A 1 95 ? 13.787 -18.853 -25.559 1.00 56.41 95 ASN A C 1
ATOM 708 O O . ASN A 1 95 ? 13.120 -19.583 -26.297 1.00 56.41 95 ASN A O 1
ATOM 712 N N . PRO A 1 96 ? 13.257 -18.352 -24.429 1.00 48.44 96 PRO A N 1
ATOM 713 C CA . PRO A 1 96 ? 11.934 -18.739 -23.943 1.00 48.44 96 PRO A CA 1
ATOM 714 C C . PRO A 1 96 ? 10.788 -18.170 -24.789 1.00 48.44 96 PRO A C 1
ATOM 716 O O . PRO A 1 96 ? 9.664 -18.652 -24.679 1.00 48.44 96 PRO A O 1
ATOM 719 N N . VAL A 1 97 ? 11.046 -17.153 -25.622 1.00 50.44 97 VAL A N 1
ATOM 720 C CA . VAL A 1 97 ? 10.026 -16.529 -26.482 1.00 50.44 97 VAL A CA 1
ATOM 721 C C . VAL A 1 97 ? 9.665 -17.449 -27.645 1.00 50.44 97 VAL A C 1
ATOM 723 O O . VAL A 1 97 ? 8.500 -17.521 -28.034 1.00 50.44 97 VAL A O 1
ATOM 726 N N . ILE A 1 98 ? 10.657 -18.163 -28.180 1.00 52.72 98 ILE A N 1
ATOM 727 C CA . ILE A 1 98 ? 10.494 -19.071 -29.324 1.00 52.72 98 ILE A CA 1
ATOM 728 C C . ILE A 1 98 ? 10.706 -20.548 -28.967 1.00 52.72 98 ILE A C 1
ATOM 730 O O . ILE A 1 98 ? 10.476 -21.402 -29.814 1.00 52.72 98 ILE A O 1
ATOM 734 N N . ASN A 1 99 ? 11.065 -20.864 -27.717 1.00 56.00 99 ASN A N 1
ATOM 735 C CA . ASN A 1 99 ? 11.327 -22.224 -27.228 1.00 56.00 99 ASN A CA 1
ATOM 736 C C . ASN A 1 99 ? 12.433 -22.953 -28.027 1.00 56.00 99 ASN A C 1
ATOM 738 O O . ASN A 1 99 ? 12.338 -24.151 -28.293 1.00 56.00 99 ASN A O 1
ATOM 742 N N . GLU A 1 100 ? 13.485 -22.227 -28.412 1.00 60.97 100 GLU A N 1
ATOM 743 C CA . GLU A 1 100 ? 14.629 -22.740 -29.184 1.00 60.97 100 GLU A CA 1
ATOM 744 C C . GLU A 1 100 ? 15.968 -22.362 -28.534 1.00 60.97 100 GLU A C 1
ATOM 746 O O . GLU A 1 100 ? 16.016 -21.543 -27.620 1.00 60.97 100 GLU A O 1
ATOM 751 N N . TYR A 1 101 ? 17.061 -22.986 -28.981 1.00 60.09 101 TYR A N 1
ATOM 752 C CA . TYR A 1 101 ? 18.417 -22.759 -28.477 1.00 60.09 101 TYR A CA 1
ATOM 753 C C . TYR A 1 101 ? 19.259 -21.967 -29.492 1.00 60.09 101 TYR A C 1
ATOM 755 O O . TYR A 1 101 ? 19.772 -22.542 -30.455 1.00 60.09 101 TYR A O 1
ATOM 763 N N . ASP A 1 102 ? 19.452 -20.669 -29.250 1.00 59.97 102 ASP A N 1
ATOM 764 C CA . ASP A 1 102 ? 20.190 -19.763 -30.138 1.00 59.97 102 ASP A CA 1
ATOM 765 C C . ASP A 1 102 ? 21.710 -19.831 -29.900 1.00 59.97 102 ASP A C 1
ATOM 767 O O . ASP A 1 102 ? 22.182 -19.829 -28.759 1.00 59.97 102 ASP A O 1
ATOM 771 N N . LEU A 1 103 ? 22.490 -19.873 -30.988 1.00 62.72 103 LEU A N 1
ATOM 772 C CA . LEU A 1 103 ? 23.956 -19.791 -30.956 1.00 62.72 103 LEU A CA 1
ATOM 773 C C . LEU A 1 103 ? 24.397 -18.358 -30.643 1.00 62.72 103 LEU A C 1
ATOM 775 O O . LEU A 1 103 ? 24.085 -17.432 -31.388 1.00 62.72 103 LEU A O 1
ATOM 779 N N . VAL A 1 104 ? 25.185 -18.184 -29.583 1.00 61.12 104 VAL A N 1
ATOM 780 C CA . VAL A 1 104 ? 25.631 -16.851 -29.120 1.00 61.12 104 VAL A CA 1
ATOM 781 C C . VAL A 1 104 ? 26.979 -16.422 -29.701 1.00 61.12 104 VAL A C 1
ATOM 783 O O . VAL A 1 104 ? 27.391 -15.276 -29.548 1.00 61.12 104 VAL A O 1
ATOM 786 N N . GLY A 1 105 ? 27.673 -17.339 -30.378 1.00 58.44 105 GLY A N 1
ATOM 787 C CA . GLY A 1 105 ? 28.998 -17.129 -30.960 1.00 58.44 105 GLY A CA 1
ATOM 788 C C . GLY A 1 105 ? 29.976 -18.255 -30.615 1.00 58.44 105 GLY A C 1
ATOM 789 O O . GLY A 1 105 ? 29.657 -19.169 -29.856 1.00 58.44 105 GLY A O 1
ATOM 790 N N . SER A 1 106 ? 31.178 -18.201 -31.196 1.00 56.59 106 SER A N 1
ATOM 791 C CA . SER A 1 106 ? 32.302 -19.074 -30.839 1.00 56.59 106 SER A CA 1
ATOM 792 C C . SER A 1 106 ? 33.143 -18.404 -29.756 1.00 56.59 106 SER A C 1
ATOM 794 O O . SER A 1 106 ? 33.685 -17.326 -30.002 1.00 56.59 106 SER A O 1
ATOM 796 N N . ILE A 1 107 ? 33.266 -19.036 -28.592 1.00 59.81 107 ILE A N 1
ATOM 797 C CA . ILE A 1 107 ? 34.034 -18.501 -27.461 1.00 59.81 107 ILE A CA 1
ATOM 798 C C . ILE A 1 107 ? 35.376 -19.236 -27.377 1.00 59.81 107 ILE A C 1
ATOM 800 O O . ILE A 1 107 ? 35.431 -20.457 -27.566 1.00 59.81 107 ILE A O 1
ATOM 804 N N . ALA A 1 108 ? 36.470 -18.513 -27.125 1.00 62.59 108 ALA A N 1
ATOM 805 C CA . ALA A 1 108 ? 37.769 -19.146 -26.929 1.00 62.59 108 ALA A CA 1
ATOM 806 C C . ALA A 1 108 ? 37.813 -19.908 -25.581 1.00 62.59 108 ALA A C 1
ATOM 808 O O . ALA A 1 108 ? 37.035 -19.622 -24.667 1.00 62.59 108 ALA A O 1
ATOM 809 N N . PRO A 1 109 ? 38.709 -20.898 -25.411 1.00 64.31 109 PRO A N 1
ATOM 810 C CA . PRO A 1 109 ? 38.871 -21.562 -24.121 1.00 64.31 109 PRO A CA 1
ATOM 811 C C . PRO A 1 109 ? 39.225 -20.542 -23.029 1.00 64.31 109 PRO A C 1
ATOM 813 O O . PRO A 1 109 ? 40.091 -19.698 -23.241 1.00 64.31 109 PRO A O 1
ATOM 816 N N . LEU A 1 110 ? 38.612 -20.681 -21.851 1.00 65.56 110 LEU A N 1
ATOM 817 C CA . LEU A 1 110 ? 38.777 -19.835 -20.660 1.00 65.56 110 LEU A CA 1
ATOM 818 C C . LEU A 1 110 ? 38.226 -18.405 -20.775 1.00 65.56 110 LEU A C 1
ATOM 820 O O . LEU A 1 110 ? 38.438 -17.606 -19.863 1.00 65.56 110 LEU A O 1
ATOM 824 N N . GLU A 1 111 ? 37.492 -18.075 -21.837 1.00 72.38 111 GLU A N 1
ATOM 825 C CA . GLU A 1 111 ? 36.763 -16.808 -21.911 1.00 72.38 111 GLU A CA 1
ATOM 826 C C . GLU A 1 111 ? 35.409 -16.888 -21.195 1.00 72.38 111 GLU A C 1
ATOM 828 O O . GLU A 1 111 ? 34.733 -17.926 -21.162 1.00 72.38 111 GLU A O 1
ATOM 833 N N . THR A 1 112 ? 35.028 -15.752 -20.612 1.00 73.81 112 THR A N 1
ATOM 834 C CA . THR A 1 112 ? 33.738 -15.543 -19.961 1.00 73.81 112 THR A CA 1
ATOM 835 C C . THR A 1 112 ? 32.827 -14.714 -20.848 1.00 73.81 112 THR A C 1
ATOM 837 O O . THR A 1 112 ? 33.263 -13.717 -21.424 1.00 73.81 112 THR A O 1
ATOM 840 N N . PHE A 1 113 ? 31.551 -15.069 -20.886 1.00 73.81 113 PHE A N 1
ATOM 841 C CA . PHE A 1 113 ? 30.517 -14.317 -21.578 1.00 73.81 113 PHE A CA 1
ATOM 842 C C . PHE A 1 113 ? 29.324 -14.076 -20.651 1.00 73.81 113 PHE A C 1
ATOM 844 O O . PHE A 1 113 ? 28.842 -15.007 -20.003 1.00 73.81 113 PHE A O 1
ATOM 851 N N . ASP A 1 114 ? 28.850 -12.831 -20.611 1.00 74.50 114 ASP A N 1
ATOM 852 C CA . ASP A 1 114 ? 27.763 -12.391 -19.739 1.00 74.50 114 ASP A CA 1
ATOM 853 C C . ASP A 1 114 ? 26.475 -12.180 -20.535 1.00 74.50 114 ASP A C 1
ATOM 855 O O . ASP A 1 114 ? 26.428 -11.393 -21.482 1.00 74.50 114 ASP A O 1
ATOM 859 N N . LEU A 1 115 ? 25.403 -12.838 -20.099 1.00 69.38 115 LEU A N 1
ATOM 860 C CA . LEU A 1 115 ? 24.042 -12.484 -20.485 1.00 69.38 115 LEU A CA 1
ATOM 861 C C . LEU A 1 115 ? 23.389 -11.682 -19.388 1.00 69.38 115 LEU A C 1
ATOM 863 O O . LEU A 1 115 ? 23.290 -12.139 -18.251 1.00 69.38 115 LEU A O 1
ATOM 867 N N . VAL A 1 116 ? 22.871 -10.527 -19.767 1.00 68.12 116 VAL A N 1
ATOM 868 C CA . VAL A 1 116 ? 22.159 -9.633 -18.870 1.00 68.12 116 VAL A CA 1
ATOM 869 C C . VAL A 1 116 ? 20.676 -9.735 -19.189 1.00 68.12 116 VAL A C 1
ATOM 871 O O . VAL A 1 116 ? 20.266 -9.514 -20.326 1.00 68.12 116 VAL A O 1
ATOM 874 N N . TYR A 1 117 ? 19.866 -10.072 -18.193 1.00 66.38 117 TYR A N 1
ATOM 875 C CA . TYR A 1 117 ? 18.413 -9.999 -18.293 1.00 66.38 117 TYR A CA 1
ATOM 876 C C . TYR A 1 117 ? 17.876 -9.131 -17.166 1.00 66.38 117 TYR A C 1
ATOM 878 O O . TYR A 1 117 ? 18.333 -9.212 -16.024 1.00 66.38 117 TYR A O 1
ATOM 886 N N . GLN A 1 118 ? 16.893 -8.301 -17.499 1.00 64.31 118 GLN A N 1
ATOM 887 C CA . GLN A 1 118 ? 16.210 -7.464 -16.527 1.00 64.31 118 GLN A CA 1
ATOM 888 C C . GLN A 1 118 ? 15.333 -8.362 -15.651 1.00 64.31 118 GLN A C 1
ATOM 890 O O . GLN A 1 118 ? 14.315 -8.884 -16.094 1.00 64.31 118 GLN A O 1
ATOM 895 N N . SER A 1 119 ? 15.748 -8.586 -14.410 1.00 58.88 119 SER A N 1
ATOM 896 C CA . SER A 1 119 ? 14.996 -9.370 -13.427 1.00 58.88 119 SER A CA 1
ATOM 897 C C . SER A 1 119 ? 14.014 -8.518 -12.618 1.00 58.88 119 SER A C 1
ATOM 899 O O . SER A 1 119 ? 13.135 -9.063 -11.959 1.00 58.88 119 SER A O 1
ATOM 901 N N . GLY A 1 120 ? 14.135 -7.191 -12.670 1.00 60.22 120 GLY A N 1
ATOM 902 C CA . GLY A 1 120 ? 13.228 -6.278 -11.988 1.00 60.22 120 GLY A CA 1
ATOM 903 C C . GLY A 1 120 ? 13.486 -4.815 -12.331 1.00 60.22 120 GLY A C 1
ATOM 904 O O . GLY A 1 120 ? 14.349 -4.485 -13.141 1.00 60.22 120 GLY A O 1
ATOM 905 N N . HIS A 1 121 ? 12.723 -3.935 -11.697 1.00 66.88 121 HIS A N 1
ATOM 906 C CA . HIS A 1 121 ? 12.846 -2.489 -11.836 1.00 66.88 121 HIS A CA 1
ATOM 907 C C . HIS A 1 121 ? 12.472 -1.830 -10.509 1.00 66.88 121 HIS A C 1
ATOM 909 O O . HIS A 1 121 ? 11.481 -2.212 -9.883 1.00 66.88 121 HIS A O 1
ATOM 915 N N . VAL A 1 122 ? 13.241 -0.822 -10.109 1.00 68.94 122 VAL A N 1
ATOM 916 C CA . VAL A 1 122 ? 12.956 0.058 -8.978 1.00 68.94 122 VAL A CA 1
ATOM 917 C C . VAL A 1 122 ? 12.664 1.447 -9.518 1.00 68.94 122 VAL A C 1
ATOM 919 O O . VAL A 1 122 ? 13.521 2.098 -10.118 1.00 68.94 122 VAL A O 1
ATOM 922 N N . ALA A 1 123 ? 11.435 1.903 -9.304 1.00 67.06 123 ALA A N 1
ATOM 923 C CA . ALA A 1 123 ? 11.017 3.220 -9.747 1.00 67.06 123 ALA A CA 1
ATOM 924 C C . ALA A 1 123 ? 11.647 4.322 -8.886 1.00 67.06 123 ALA A C 1
ATOM 926 O O . ALA A 1 123 ? 11.816 4.175 -7.678 1.00 67.06 123 ALA A O 1
ATOM 927 N N . SER A 1 124 ? 11.934 5.453 -9.523 1.00 73.31 124 SER A N 1
ATOM 928 C CA . SER A 1 124 ? 11.987 6.747 -8.849 1.00 73.31 124 SER A CA 1
ATOM 929 C C . SER A 1 124 ? 10.649 7.430 -9.104 1.00 73.31 124 SER A C 1
ATOM 931 O O . SER A 1 124 ? 10.189 7.441 -10.251 1.00 73.31 124 SER A O 1
ATOM 933 N N . THR A 1 125 ? 10.009 7.973 -8.071 1.00 73.62 125 THR A N 1
ATOM 934 C CA . THR A 1 125 ? 8.628 8.470 -8.181 1.00 73.62 125 THR A CA 1
ATOM 935 C C . THR A 1 125 ? 8.514 9.912 -7.728 1.00 73.62 125 THR A C 1
ATOM 937 O O . THR A 1 125 ? 9.049 10.299 -6.689 1.00 73.62 125 THR A O 1
ATOM 940 N N . ILE A 1 126 ? 7.754 10.686 -8.503 1.00 77.12 126 ILE A N 1
ATOM 941 C CA . ILE A 1 126 ? 7.187 11.967 -8.096 1.00 77.12 126 ILE A CA 1
ATOM 942 C C . ILE A 1 126 ? 5.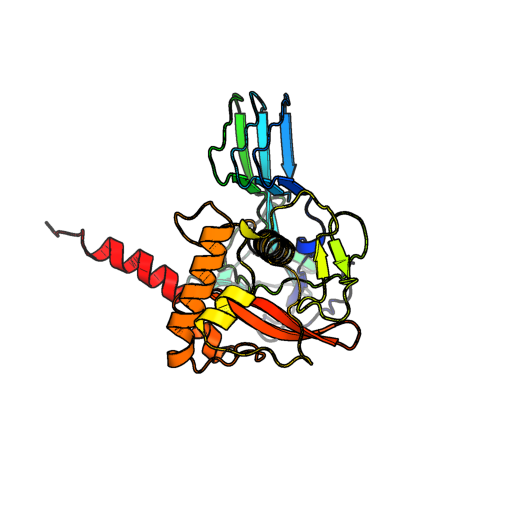673 11.834 -8.242 1.00 77.12 126 ILE A C 1
ATOM 944 O O . ILE A 1 126 ? 5.179 11.693 -9.359 1.00 77.12 126 ILE A O 1
ATOM 948 N N . GLU A 1 127 ? 4.939 11.844 -7.135 1.00 75.31 127 GLU A N 1
ATOM 949 C CA . GLU A 1 127 ? 3.481 11.707 -7.143 1.00 75.31 127 GLU A CA 1
ATOM 950 C C . GLU A 1 127 ? 2.806 12.814 -6.324 1.00 75.31 127 GLU A C 1
ATOM 952 O O . GLU A 1 127 ? 3.355 13.317 -5.344 1.00 75.31 127 GLU A O 1
ATOM 957 N N . ALA A 1 128 ? 1.602 13.196 -6.745 1.00 66.56 128 ALA A N 1
ATOM 958 C CA . ALA A 1 128 ? 0.760 14.172 -6.068 1.00 66.56 128 ALA A CA 1
ATOM 959 C C . ALA A 1 128 ? -0.663 13.619 -5.970 1.00 66.56 128 ALA A C 1
ATOM 961 O O . ALA A 1 128 ? -1.189 13.100 -6.956 1.00 66.56 128 ALA A O 1
ATOM 962 N N . GLY A 1 129 ? -1.294 13.764 -4.809 1.00 48.88 129 GLY A N 1
ATOM 963 C CA . GLY A 1 129 ? -2.712 13.471 -4.629 1.00 48.88 129 GLY A CA 1
ATOM 964 C C . GLY A 1 129 ? -3.617 14.535 -5.269 1.00 48.88 129 GLY A C 1
ATOM 965 O O . GLY A 1 129 ? -4.764 14.274 -5.635 1.00 48.88 129 GLY A O 1
ATOM 966 N N . GLY A 1 130 ? -3.083 15.744 -5.455 1.00 64.75 130 GLY A N 1
ATOM 967 C CA . GLY A 1 130 ? -3.689 16.830 -6.217 1.00 64.75 130 GLY A CA 1
ATOM 968 C C . GLY A 1 130 ? -3.026 17.026 -7.583 1.00 64.75 130 GLY A C 1
ATOM 969 O O . GLY A 1 130 ? -2.883 16.108 -8.384 1.00 64.75 130 GLY A O 1
ATOM 970 N N . THR A 1 131 ? -2.632 18.261 -7.873 1.00 66.62 131 THR A N 1
ATOM 971 C CA . THR A 1 131 ? -1.931 18.634 -9.107 1.00 66.62 131 THR A CA 1
ATOM 972 C C . THR A 1 131 ? -0.423 18.483 -8.931 1.00 66.62 131 THR A C 1
ATOM 974 O O . THR A 1 131 ? 0.128 18.955 -7.939 1.00 66.62 131 THR A O 1
ATOM 977 N N . LEU A 1 132 ? 0.247 17.876 -9.912 1.00 73.19 132 LEU A N 1
ATOM 978 C CA . LEU A 1 132 ? 1.700 17.942 -10.070 1.00 73.19 132 LEU A CA 1
ATOM 979 C C . LEU A 1 132 ? 2.043 19.068 -11.058 1.00 73.19 132 LEU A C 1
ATOM 981 O O . LEU A 1 132 ? 1.773 18.949 -12.253 1.00 73.19 132 LEU A O 1
ATOM 985 N N . THR A 1 133 ? 2.631 20.152 -10.562 1.00 73.88 133 THR A N 1
ATOM 986 C CA . THR A 1 133 ? 3.071 21.305 -11.353 1.00 73.88 133 THR A CA 1
ATOM 987 C C . THR A 1 133 ? 4.567 21.205 -11.635 1.00 73.88 133 THR A C 1
ATOM 989 O O . THR A 1 133 ? 5.391 21.208 -10.719 1.00 73.88 133 THR A O 1
ATOM 992 N N . LEU A 1 134 ? 4.906 21.142 -12.925 1.00 71.75 134 LEU A N 1
ATOM 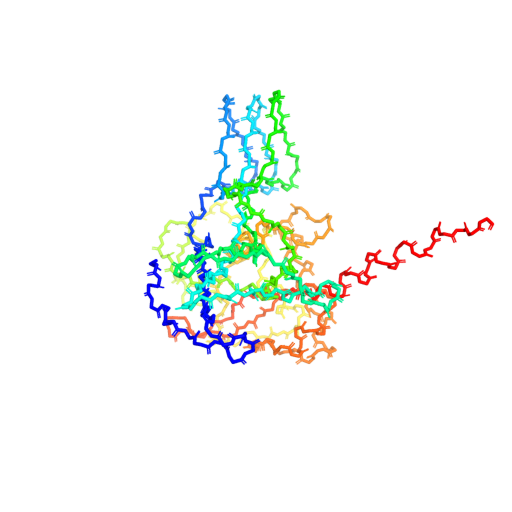993 C CA . LEU A 1 134 ? 6.268 21.167 -13.458 1.00 71.75 134 LEU A CA 1
ATOM 994 C C . LEU A 1 134 ? 6.372 22.354 -14.425 1.00 71.75 134 LEU A C 1
ATOM 996 O O . LEU A 1 134 ? 5.708 22.359 -15.459 1.00 71.75 134 LEU A O 1
ATOM 1000 N N . GLY A 1 135 ? 7.159 23.370 -14.085 1.00 59.88 135 GLY A N 1
ATOM 1001 C CA . GLY A 1 135 ? 7.338 24.591 -14.886 1.00 59.88 135 GLY A CA 1
ATOM 1002 C C . GLY A 1 135 ? 8.713 24.721 -15.546 1.00 59.88 135 GLY A C 1
ATOM 1003 O O . GLY A 1 135 ? 8.945 25.669 -16.292 1.00 59.88 135 GLY A O 1
ATOM 1004 N N . GLY A 1 136 ? 9.643 23.797 -15.282 1.00 60.50 136 GLY A N 1
ATOM 1005 C CA . GLY A 1 136 ? 10.947 23.773 -15.945 1.00 60.50 136 GLY A CA 1
ATOM 1006 C C . GLY A 1 136 ? 10.859 23.366 -17.418 1.00 60.50 136 GLY A C 1
ATOM 1007 O O . GLY A 1 136 ? 9.928 22.690 -17.848 1.00 60.50 136 GLY A O 1
ATOM 1008 N N . ASN A 1 137 ? 11.873 23.742 -18.201 1.00 54.25 137 ASN A N 1
ATOM 1009 C CA . ASN A 1 137 ? 11.937 23.422 -19.634 1.00 54.25 137 ASN A CA 1
ATOM 1010 C C . ASN A 1 137 ? 12.283 21.946 -19.910 1.00 54.25 137 ASN A C 1
ATOM 1012 O O . ASN A 1 137 ? 12.121 21.483 -21.039 1.00 54.25 137 ASN A O 1
ATOM 1016 N N . LEU A 1 138 ? 12.798 21.221 -18.909 1.00 43.88 138 LEU A N 1
ATOM 1017 C CA . LEU A 1 138 ? 13.261 19.841 -19.040 1.00 43.88 138 LEU A CA 1
ATOM 1018 C C . LEU A 1 138 ? 12.676 18.956 -17.934 1.00 43.88 138 LEU A C 1
ATOM 1020 O O . LEU A 1 138 ? 12.957 19.162 -16.754 1.00 43.88 138 LEU A O 1
ATOM 1024 N N . VAL A 1 139 ? 11.922 17.937 -18.349 1.00 62.47 139 VAL A N 1
ATOM 1025 C CA . VAL A 1 139 ? 11.490 16.809 -17.516 1.00 62.47 139 VAL A CA 1
ATOM 1026 C C . VAL A 1 139 ? 12.031 15.541 -18.161 1.00 62.47 139 VAL A C 1
ATOM 1028 O O . VAL A 1 139 ? 11.620 15.173 -19.260 1.00 62.47 139 VAL A O 1
ATOM 1031 N N . ASN A 1 140 ? 12.982 14.895 -17.498 1.00 53.97 140 ASN A N 1
ATOM 1032 C CA . ASN A 1 140 ? 13.643 13.699 -17.991 1.00 53.97 140 ASN A CA 1
ATOM 1033 C C . ASN A 1 140 ? 13.324 12.520 -17.071 1.00 53.97 140 ASN A C 1
ATOM 1035 O O . ASN A 1 140 ? 13.801 12.477 -15.941 1.00 53.97 140 ASN A O 1
ATOM 1039 N N . ASN A 1 141 ? 12.506 11.581 -17.548 1.00 60.00 141 ASN A N 1
ATOM 1040 C CA . ASN A 1 141 ? 12.200 10.345 -16.835 1.00 60.00 141 ASN A CA 1
ATOM 1041 C C . ASN A 1 141 ? 12.993 9.203 -17.476 1.00 60.00 141 ASN A C 1
ATOM 1043 O O . ASN A 1 141 ? 12.736 8.856 -18.630 1.00 60.00 141 ASN A O 1
ATOM 1047 N N . GLN A 1 142 ? 13.973 8.660 -16.759 1.00 61.50 142 GLN A N 1
ATOM 1048 C CA . GLN A 1 142 ? 14.907 7.666 -17.290 1.00 61.50 142 GLN A CA 1
ATOM 1049 C C . GLN A 1 142 ? 14.933 6.411 -16.427 1.00 61.50 142 GLN A C 1
ATOM 1051 O O . GLN A 1 142 ? 14.690 6.462 -15.225 1.00 61.50 142 GLN A O 1
ATOM 1056 N N . THR A 1 143 ? 15.303 5.289 -17.030 1.00 56.41 143 THR A N 1
ATOM 1057 C CA . THR A 1 143 ? 15.856 4.143 -16.308 1.00 56.41 143 THR A CA 1
ATOM 1058 C C . THR A 1 143 ? 17.363 4.124 -16.556 1.00 56.41 143 THR A C 1
ATOM 1060 O O . THR A 1 143 ? 17.819 4.343 -17.682 1.00 56.41 143 THR A O 1
ATOM 1063 N N . SER A 1 144 ? 18.174 3.956 -15.509 1.00 55.84 144 SER A N 1
ATOM 1064 C CA . SER A 1 144 ? 19.622 3.856 -15.692 1.00 55.84 144 SER A CA 1
ATOM 1065 C C . SER A 1 144 ? 19.980 2.476 -16.246 1.00 55.84 144 SER A C 1
ATOM 1067 O O . SER A 1 144 ? 19.971 1.495 -15.505 1.00 55.84 144 SER A O 1
ATOM 1069 N N . LEU A 1 145 ? 20.354 2.411 -17.524 1.00 47.25 145 LEU A N 1
ATOM 1070 C CA . LEU A 1 145 ? 21.102 1.284 -18.076 1.00 47.25 145 LEU A CA 1
ATOM 1071 C C . LEU A 1 145 ? 22.598 1.607 -18.006 1.00 47.25 145 LEU A C 1
ATOM 1073 O O . LEU A 1 145 ? 23.063 2.477 -18.746 1.00 47.25 145 LEU A O 1
ATOM 1077 N N . PRO A 1 146 ? 23.406 0.907 -17.202 1.00 44.75 146 PRO A N 1
ATOM 1078 C CA . PRO A 1 146 ? 24.728 0.560 -17.663 1.00 44.75 146 PRO A CA 1
ATOM 1079 C C . PRO A 1 146 ? 24.612 -0.716 -18.518 1.00 44.75 146 PRO A C 1
ATOM 1081 O O . PRO A 1 146 ? 23.674 -1.492 -18.381 1.00 44.75 146 PRO A O 1
ATOM 1084 N N . ILE A 1 147 ? 25.644 -0.994 -19.306 1.00 44.38 147 ILE A N 1
ATOM 1085 C CA . ILE A 1 147 ? 25.990 -2.290 -19.919 1.00 44.38 147 ILE A CA 1
ATOM 1086 C C . ILE A 1 147 ? 25.637 -2.458 -21.418 1.00 44.38 147 ILE A C 1
ATOM 1088 O O . ILE A 1 147 ? 24.501 -2.346 -21.867 1.00 44.38 147 ILE A O 1
ATOM 1092 N N . SER A 1 148 ? 26.683 -2.786 -22.191 1.00 36.81 148 SER A N 1
ATOM 1093 C CA . SER A 1 148 ? 26.624 -3.343 -23.548 1.00 36.81 148 SER A CA 1
ATOM 1094 C C . SER A 1 148 ? 26.264 -4.831 -23.486 1.00 36.81 148 SER A C 1
ATOM 1096 O O . SER A 1 148 ? 27.061 -5.623 -22.994 1.00 36.81 148 SER A O 1
ATOM 1098 N N . GLY A 1 149 ? 25.095 -5.215 -24.002 1.00 37.72 149 GLY A N 1
ATOM 1099 C CA . GLY A 1 149 ? 24.642 -6.608 -24.094 1.00 37.72 149 GLY A CA 1
ATOM 1100 C C . GLY A 1 149 ? 23.267 -6.726 -24.764 1.00 37.72 149 GLY A C 1
ATOM 1101 O O . GLY A 1 149 ? 22.551 -5.734 -24.888 1.00 37.72 149 GLY A O 1
ATOM 1102 N N . VAL A 1 150 ? 22.911 -7.925 -25.240 1.00 35.91 150 VAL A N 1
ATOM 1103 C CA . VAL A 1 150 ? 21.604 -8.209 -25.868 1.00 35.91 150 VAL A CA 1
ATOM 1104 C C . VAL A 1 150 ? 20.518 -8.289 -24.792 1.00 35.91 150 VAL A C 1
ATOM 1106 O O . VAL A 1 150 ? 20.632 -9.072 -23.854 1.00 35.91 150 VAL A O 1
ATOM 1109 N N . LEU A 1 151 ? 19.462 -7.489 -24.955 1.00 34.78 151 LEU A N 1
ATOM 1110 C CA . LEU A 1 151 ? 18.329 -7.391 -24.036 1.00 34.78 151 LEU A CA 1
ATOM 1111 C C . LEU A 1 151 ? 17.281 -8.477 -24.342 1.00 34.78 151 LEU A C 1
ATOM 1113 O O . LEU A 1 151 ? 16.684 -8.479 -25.417 1.00 34.78 151 LEU A O 1
ATOM 1117 N N . ILE A 1 152 ? 17.013 -9.364 -23.382 1.00 35.16 152 ILE A N 1
ATOM 1118 C CA . ILE A 1 152 ? 15.835 -10.248 -23.373 1.00 35.16 152 ILE A CA 1
ATOM 1119 C C . ILE A 1 152 ? 15.027 -9.885 -22.123 1.00 35.16 152 ILE A C 1
ATOM 1121 O O . ILE A 1 152 ? 15.577 -9.908 -21.026 1.00 35.16 152 ILE A O 1
ATOM 1125 N N . THR A 1 153 ? 13.748 -9.519 -22.275 1.00 30.31 153 THR A N 1
ATOM 1126 C CA . THR A 1 153 ? 12.875 -9.066 -21.172 1.00 30.31 153 THR A CA 1
ATOM 1127 C C . THR A 1 153 ? 11.968 -10.197 -20.657 1.00 30.31 153 THR A C 1
ATOM 1129 O O . THR A 1 153 ? 11.012 -10.558 -21.353 1.00 30.31 153 THR A O 1
ATOM 1132 N N . PRO A 1 154 ? 12.191 -10.754 -19.452 1.00 26.59 154 PRO A N 1
ATOM 1133 C CA . PRO A 1 154 ? 11.215 -11.574 -18.745 1.00 26.59 154 PRO A CA 1
ATOM 1134 C C . PRO A 1 154 ? 10.245 -10.726 -17.895 1.00 26.59 154 PRO A C 1
ATOM 1136 O O . PRO A 1 154 ? 10.498 -9.568 -17.573 1.00 26.59 154 PRO A O 1
ATOM 1139 N N . ARG A 1 155 ? 9.096 -11.326 -17.551 1.00 31.09 155 ARG A N 1
ATOM 1140 C CA . ARG A 1 155 ? 8.004 -10.732 -16.758 1.00 31.09 155 ARG A CA 1
ATOM 1141 C C . ARG A 1 155 ? 8.454 -10.483 -15.311 1.00 31.09 155 ARG A C 1
ATOM 1143 O O . ARG A 1 155 ? 8.947 -11.399 -14.663 1.00 31.09 155 ARG A O 1
ATOM 1150 N N . ILE A 1 156 ? 8.225 -9.266 -14.818 1.00 35.34 156 ILE A N 1
ATOM 1151 C CA . ILE A 1 156 ? 8.517 -8.836 -13.443 1.00 35.34 156 ILE A CA 1
ATOM 1152 C C . ILE A 1 156 ? 7.553 -9.535 -12.472 1.00 35.34 156 ILE A C 1
ATOM 1154 O O . ILE A 1 156 ? 6.336 -9.382 -12.604 1.00 35.34 156 ILE A O 1
ATOM 1158 N N . ASP A 1 157 ? 8.089 -10.287 -11.509 1.00 32.78 157 ASP A N 1
ATOM 1159 C CA . ASP A 1 157 ? 7.328 -10.855 -10.392 1.00 32.78 157 ASP A CA 1
ATOM 1160 C C . ASP A 1 157 ? 7.301 -9.831 -9.246 1.00 32.78 157 ASP A C 1
ATOM 1162 O O . ASP A 1 157 ? 8.277 -9.650 -8.518 1.00 32.78 157 ASP A O 1
ATOM 1166 N N . GLN A 1 158 ? 6.211 -9.067 -9.151 1.00 47.91 158 GLN A N 1
ATOM 1167 C CA . GLN A 1 158 ? 5.967 -8.177 -8.016 1.00 47.91 158 GLN A CA 1
ATOM 1168 C C . GLN A 1 158 ? 5.276 -8.980 -6.911 1.00 47.91 158 GLN A C 1
ATOM 1170 O O . GLN A 1 158 ? 4.222 -9.573 -7.147 1.00 47.91 158 GLN A O 1
ATOM 1175 N N . SER A 1 159 ? 5.845 -8.972 -5.699 1.00 51.94 159 SER A N 1
ATOM 1176 C CA . SER A 1 159 ? 5.226 -9.581 -4.513 1.00 51.94 159 SER A CA 1
ATOM 1177 C C . SER A 1 159 ? 3.784 -9.096 -4.350 1.00 51.94 159 SER A C 1
ATOM 1179 O O . SER A 1 159 ? 3.532 -7.895 -4.261 1.00 51.94 159 SER A O 1
ATOM 1181 N N . SER A 1 160 ? 2.837 -10.032 -4.275 1.00 66.88 160 SER A N 1
ATOM 1182 C CA . SER A 1 160 ? 1.396 -9.750 -4.157 1.00 66.88 160 SER A CA 1
ATOM 1183 C C . SER A 1 160 ? 0.974 -9.356 -2.737 1.00 66.88 160 SER A C 1
ATOM 1185 O O . SER A 1 160 ? -0.169 -8.958 -2.518 1.00 66.88 160 SER A O 1
ATOM 1187 N N . VAL A 1 161 ? 1.895 -9.436 -1.773 1.00 70.06 161 VAL A N 1
ATOM 1188 C CA . VAL A 1 161 ? 1.688 -9.017 -0.384 1.00 70.06 161 VAL A CA 1
ATOM 1189 C C . VAL A 1 161 ? 2.592 -7.837 -0.067 1.00 70.06 161 VAL A C 1
ATOM 1191 O O . VAL A 1 161 ? 3.807 -7.890 -0.289 1.00 70.06 161 VAL A O 1
ATOM 1194 N N . VAL A 1 162 ? 1.994 -6.794 0.503 1.00 70.62 162 VAL A N 1
ATOM 1195 C CA . VAL A 1 162 ? 2.678 -5.619 1.039 1.00 70.62 162 VAL A CA 1
ATOM 1196 C C . VAL A 1 162 ? 2.346 -5.527 2.528 1.00 70.62 162 VAL A C 1
ATOM 1198 O O . VAL A 1 162 ? 1.340 -4.954 2.947 1.00 70.62 162 VAL A O 1
ATOM 1201 N N . SER A 1 163 ? 3.208 -6.135 3.341 1.00 60.62 163 SER A N 1
ATOM 1202 C CA . SER A 1 163 ? 3.153 -6.017 4.798 1.00 60.62 163 SER A CA 1
ATOM 1203 C C . SER A 1 163 ? 3.959 -4.803 5.243 1.00 60.62 163 SER A C 1
ATOM 1205 O O . SER A 1 163 ? 5.137 -4.701 4.877 1.00 60.62 163 SER A O 1
ATOM 1207 N N . PRO A 1 164 ? 3.393 -3.900 6.055 1.00 57.81 164 PRO A N 1
ATOM 1208 C CA . PRO A 1 164 ? 4.192 -2.851 6.651 1.00 57.81 164 PRO A CA 1
ATOM 1209 C C . PRO A 1 164 ? 5.225 -3.446 7.608 1.00 57.81 164 PRO A C 1
ATOM 1211 O O . PRO A 1 164 ? 4.888 -4.211 8.511 1.00 57.81 164 PRO A O 1
ATOM 1214 N N . GLY A 1 165 ? 6.497 -3.101 7.417 1.00 53.50 165 GLY A N 1
ATOM 1215 C CA . GLY A 1 165 ? 7.531 -3.413 8.398 1.00 53.50 165 GLY A CA 1
ATOM 1216 C C . GLY A 1 165 ? 7.271 -2.612 9.671 1.00 53.50 165 GLY A C 1
ATOM 1217 O O . GLY A 1 165 ? 7.398 -1.388 9.663 1.00 53.50 165 GLY A O 1
ATOM 1218 N N . VAL A 1 166 ? 6.889 -3.284 10.758 1.00 54.81 166 VAL A N 1
ATOM 1219 C CA . VAL A 1 166 ? 6.599 -2.617 12.030 1.00 54.81 166 VAL A CA 1
ATOM 1220 C C . VAL A 1 166 ? 7.900 -2.379 12.793 1.00 54.81 166 VAL A C 1
ATOM 1222 O O . VAL A 1 166 ? 8.368 -3.231 13.543 1.00 54.81 166 VAL A O 1
ATOM 1225 N N . ASN A 1 167 ? 8.476 -1.191 12.623 1.00 51.97 167 ASN A N 1
ATOM 1226 C CA . ASN A 1 167 ? 9.504 -0.676 13.522 1.00 51.97 167 ASN A CA 1
ATOM 1227 C C . ASN A 1 167 ? 8.834 0.235 14.551 1.00 51.97 167 ASN A C 1
ATOM 1229 O O . ASN A 1 167 ? 8.333 1.307 14.211 1.00 51.97 167 ASN A O 1
ATOM 1233 N N . VAL A 1 168 ? 8.811 -0.195 15.817 1.00 53.31 168 VAL A N 1
ATOM 1234 C CA . VAL A 1 168 ? 8.290 0.604 16.937 1.00 53.31 168 VAL A CA 1
ATOM 1235 C C . VAL A 1 168 ? 9.315 1.693 17.275 1.00 53.31 168 VAL A C 1
ATOM 1237 O O . VAL A 1 168 ? 10.017 1.630 18.282 1.00 53.31 168 VAL A O 1
ATOM 1240 N N . SER A 1 169 ? 9.454 2.679 16.393 1.00 43.91 169 SER A N 1
ATOM 1241 C CA . SER A 1 169 ? 10.272 3.863 16.638 1.00 43.91 169 SER A CA 1
ATOM 1242 C C . SER A 1 169 ? 9.524 4.772 17.607 1.00 43.91 169 SER A C 1
ATOM 1244 O O . SER A 1 169 ? 8.580 5.466 17.243 1.00 43.91 169 SER A O 1
ATOM 1246 N N . VAL A 1 170 ? 9.928 4.726 18.872 1.00 49.50 170 VAL A N 1
ATOM 1247 C CA . VAL A 1 170 ? 9.411 5.573 19.950 1.00 49.50 170 VAL A CA 1
ATOM 1248 C C . VA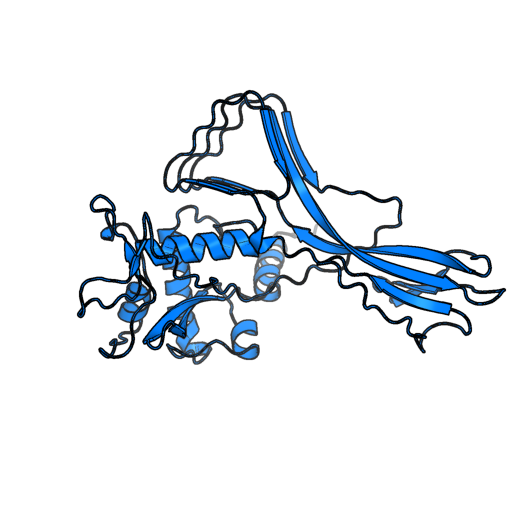L A 1 170 ? 10.160 6.907 19.953 1.00 49.50 170 VAL A C 1
ATOM 1250 O O . VAL A 1 170 ? 11.263 7.000 20.486 1.00 49.50 170 VAL A O 1
ATOM 1253 N N . GLY A 1 171 ? 9.573 7.940 19.342 1.00 50.38 171 GLY A N 1
ATOM 1254 C CA . GLY A 1 171 ? 10.122 9.299 19.354 1.00 50.38 171 GLY A CA 1
ATOM 1255 C C . GLY A 1 171 ? 9.568 10.200 18.246 1.00 50.38 171 GLY A C 1
ATOM 1256 O O . GLY A 1 171 ? 9.449 9.788 17.095 1.00 50.38 171 GLY A O 1
ATOM 1257 N N . GLY A 1 172 ? 9.259 11.456 18.584 1.00 71.75 172 GLY A N 1
ATOM 1258 C CA . GLY A 1 172 ? 8.738 12.450 17.641 1.00 71.75 172 GLY A CA 1
ATOM 1259 C C . GLY A 1 172 ? 7.215 12.392 17.494 1.00 71.75 172 GLY A C 1
ATOM 1260 O O . GLY A 1 172 ? 6.492 12.623 18.458 1.00 71.75 172 GLY A O 1
ATOM 1261 N N . LEU A 1 173 ? 6.736 12.126 16.275 1.00 76.81 173 LEU A N 1
ATOM 1262 C CA . LEU A 1 173 ? 5.314 12.156 15.908 1.00 76.81 173 LEU A CA 1
ATOM 1263 C C . LEU A 1 173 ? 4.494 11.021 16.542 1.00 76.81 173 LEU A C 1
ATOM 1265 O O . LEU A 1 173 ? 3.324 11.219 16.868 1.00 76.81 173 LEU A O 1
ATOM 1269 N N . PHE A 1 174 ? 5.119 9.859 16.749 1.00 85.12 174 PHE A N 1
ATOM 1270 C CA . PHE A 1 174 ? 4.481 8.638 17.239 1.00 85.12 174 PHE A CA 1
ATOM 1271 C C . PHE A 1 174 ? 5.185 8.092 18.482 1.00 85.12 174 PHE A C 1
ATOM 1273 O O . PHE A 1 174 ? 6.393 8.260 18.672 1.00 85.12 174 PHE A O 1
ATOM 1280 N N . GLY A 1 175 ? 4.421 7.411 19.330 1.00 80.94 175 GLY A N 1
ATOM 1281 C CA . GLY A 1 175 ? 4.923 6.772 20.540 1.00 80.94 175 GLY A CA 1
ATOM 1282 C C . GLY A 1 175 ? 3.993 5.664 21.009 1.00 80.94 175 GLY A C 1
ATOM 1283 O O . GLY A 1 175 ? 2.851 5.578 20.567 1.00 80.94 175 GLY A O 1
ATOM 1284 N N . VAL A 1 176 ? 4.482 4.806 21.905 1.00 85.88 176 VAL A N 1
ATOM 1285 C CA . VAL A 1 176 ? 3.633 3.792 22.544 1.00 85.88 176 VAL A CA 1
ATOM 1286 C C . VAL A 1 176 ? 2.529 4.497 23.327 1.00 85.88 176 VAL A C 1
ATOM 1288 O O . VAL A 1 176 ? 2.794 5.492 24.007 1.00 85.88 176 VAL A O 1
ATOM 1291 N N . ALA A 1 177 ? 1.306 3.981 23.225 1.00 86.12 177 ALA A N 1
ATOM 1292 C CA . ALA A 1 177 ? 0.163 4.525 23.939 1.00 86.12 177 ALA A CA 1
ATOM 1293 C C . ALA A 1 177 ? 0.453 4.625 25.444 1.00 86.12 177 ALA A C 1
ATOM 1295 O O . ALA A 1 177 ? 0.872 3.654 26.080 1.00 86.12 177 ALA A O 1
ATOM 1296 N N . SER A 1 178 ? 0.239 5.815 26.003 1.00 82.00 178 SER A N 1
ATOM 1297 C CA . SER A 1 178 ? 0.449 6.097 27.425 1.00 82.00 178 SER A CA 1
ATOM 1298 C C . SER A 1 178 ? -0.765 5.737 28.285 1.00 82.00 178 SER A C 1
ATOM 1300 O O . SER A 1 178 ? -0.594 5.441 29.466 1.00 82.00 178 SER A O 1
ATOM 1302 N N . ASP A 1 179 ? -1.970 5.728 27.704 1.00 84.69 179 ASP A N 1
ATOM 1303 C CA . ASP A 1 179 ? -3.197 5.265 28.357 1.00 84.69 179 ASP A CA 1
ATOM 1304 C C . ASP A 1 179 ? -3.253 3.724 28.367 1.00 84.69 179 ASP A C 1
ATOM 1306 O O . ASP A 1 179 ? -3.303 3.111 27.295 1.00 84.69 179 ASP A O 1
ATOM 1310 N N . PRO A 1 180 ? -3.285 3.074 29.547 1.00 82.69 180 PRO A N 1
ATOM 1311 C CA . PRO A 1 180 ? -3.421 1.622 29.657 1.00 82.69 180 PRO A CA 1
ATOM 1312 C C . PRO A 1 180 ? -4.712 1.053 29.054 1.00 82.69 180 PRO A C 1
ATOM 1314 O O . PRO A 1 180 ? -4.749 -0.138 28.761 1.00 82.69 180 PRO A O 1
ATOM 1317 N N . ASN A 1 181 ? -5.754 1.876 28.885 1.00 85.62 181 ASN A N 1
ATOM 1318 C CA . ASN A 1 181 ? -7.029 1.480 28.280 1.00 85.62 181 ASN A CA 1
ATOM 1319 C C . ASN A 1 181 ? -7.112 1.813 26.784 1.00 85.62 181 ASN A C 1
ATOM 1321 O O . ASN A 1 181 ? -8.162 1.614 26.172 1.00 85.62 181 ASN A O 1
ATOM 1325 N N . SER A 1 182 ? -6.035 2.338 26.191 1.00 88.69 182 SER A N 1
ATOM 1326 C CA . SER A 1 182 ? -5.982 2.593 24.755 1.00 88.69 182 SER A CA 1
ATOM 1327 C C . SER A 1 182 ? -6.215 1.291 23.979 1.00 88.69 182 SER A C 1
ATOM 1329 O O . SER A 1 182 ? -5.536 0.298 24.254 1.00 88.69 182 SER A O 1
ATOM 1331 N N . PRO A 1 183 ? -7.091 1.286 22.957 1.00 91.19 183 PRO A N 1
ATOM 1332 C CA . PRO A 1 183 ? -7.215 0.150 22.047 1.00 91.19 183 PRO A CA 1
ATOM 1333 C C . PRO A 1 183 ? -6.018 0.041 21.087 1.00 91.19 183 PRO A C 1
ATOM 1335 O O . PRO A 1 183 ? -5.927 -0.922 20.332 1.00 91.19 183 PRO A O 1
ATOM 1338 N N . TYR A 1 184 ? -5.104 1.016 21.096 1.00 92.50 184 TYR A N 1
ATOM 1339 C CA . TYR A 1 184 ? -3.972 1.127 20.177 1.00 92.50 184 TYR A CA 1
ATOM 1340 C C . TYR A 1 184 ? -2.643 0.857 20.883 1.00 92.50 184 TYR A C 1
ATOM 1342 O O . TYR A 1 184 ? -2.423 1.343 21.997 1.00 92.50 184 TYR A O 1
ATOM 1350 N N . LEU A 1 185 ? -1.721 0.157 20.213 1.00 91.06 185 LEU A N 1
ATOM 1351 C CA . LEU A 1 185 ? -0.339 0.015 20.676 1.00 91.06 185 LEU A CA 1
ATOM 1352 C C . LEU A 1 185 ? 0.463 1.310 20.476 1.00 91.06 185 LEU A C 1
ATOM 1354 O O . LEU A 1 185 ? 1.214 1.704 21.372 1.00 91.06 185 LEU A O 1
ATOM 1358 N N . ILE A 1 186 ? 0.316 1.955 19.317 1.00 88.88 186 ILE A N 1
ATOM 1359 C CA . ILE A 1 186 ? 1.032 3.177 18.935 1.00 88.88 186 ILE A CA 1
ATOM 1360 C C . ILE A 1 186 ? 0.034 4.320 18.743 1.00 88.88 186 ILE A C 1
ATOM 1362 O O . ILE A 1 186 ? -0.978 4.177 18.064 1.00 88.88 186 ILE A O 1
ATOM 1366 N N . THR A 1 187 ? 0.329 5.479 19.322 1.00 89.25 187 THR A N 1
ATOM 1367 C CA . THR A 1 187 ? -0.484 6.687 19.177 1.00 89.25 187 THR A CA 1
ATOM 1368 C C . THR A 1 187 ? 0.363 7.877 18.759 1.00 89.25 187 THR A C 1
ATOM 1370 O O . THR A 1 187 ? 1.543 8.011 19.104 1.00 89.25 187 THR A O 1
ATOM 1373 N N . THR A 1 188 ? -0.283 8.780 18.043 1.00 88.31 188 THR A N 1
ATOM 1374 C CA . THR A 1 188 ? 0.191 10.106 17.681 1.00 88.31 188 THR A CA 1
ATOM 1375 C C . THR A 1 188 ? 0.371 10.937 18.946 1.00 88.31 188 THR A C 1
ATOM 1377 O O . THR A 1 188 ? -0.532 11.029 19.773 1.00 88.31 188 THR A O 1
ATOM 1380 N N . GLN A 1 189 ? 1.550 11.533 19.114 1.00 82.62 189 GLN A N 1
ATOM 1381 C CA . GLN A 1 189 ? 1.932 12.267 20.330 1.00 82.62 189 GLN A CA 1
ATOM 1382 C C . GLN A 1 189 ? 1.750 13.787 20.190 1.00 82.62 189 GLN A C 1
ATOM 1384 O O . GLN A 1 189 ? 1.925 14.532 21.153 1.00 82.62 189 GLN A O 1
ATOM 1389 N N . ILE A 1 190 ? 1.411 14.267 18.989 1.00 78.62 190 ILE A N 1
ATOM 1390 C CA . ILE A 1 190 ? 1.259 15.695 18.699 1.00 78.62 190 ILE A CA 1
ATOM 1391 C C . ILE A 1 190 ? -0.223 16.094 18.810 1.00 78.62 190 ILE A C 1
ATOM 1393 O O . ILE A 1 190 ? -1.050 15.544 18.083 1.00 78.62 190 ILE A O 1
ATOM 1397 N N . PRO A 1 191 ? -0.578 17.092 19.643 1.00 72.31 191 PRO A N 1
ATOM 1398 C CA . PRO A 1 191 ? -1.972 17.427 19.963 1.00 72.31 191 PRO A CA 1
ATOM 1399 C C . PRO A 1 191 ? -2.780 18.038 18.805 1.00 72.31 191 PRO A C 1
ATOM 1401 O O . PRO A 1 191 ? -4.001 18.107 18.884 1.00 72.31 191 PRO A O 1
ATOM 1404 N N . ASN A 1 192 ? -2.123 18.489 17.734 1.00 75.44 192 ASN A N 1
ATOM 1405 C CA . ASN A 1 192 ? -2.767 19.236 16.648 1.00 75.44 192 ASN A CA 1
ATOM 1406 C C . ASN A 1 192 ? -3.177 18.366 15.448 1.00 75.44 192 ASN A C 1
ATOM 1408 O O . ASN A 1 192 ? -3.619 18.906 14.434 1.00 75.44 192 ASN A O 1
ATOM 1412 N N . ILE A 1 193 ? -3.026 17.041 15.529 1.00 76.19 193 ILE A N 1
ATOM 1413 C CA . ILE A 1 193 ? -3.472 16.139 14.464 1.00 76.19 193 ILE A CA 1
ATOM 1414 C C . ILE A 1 193 ? -4.901 15.691 14.743 1.00 76.19 193 ILE A C 1
ATOM 1416 O O . ILE A 1 193 ? -5.181 14.998 15.719 1.00 76.19 193 ILE A O 1
ATOM 1420 N N . ASN A 1 194 ? -5.816 16.084 13.857 1.00 77.56 194 ASN A N 1
ATOM 1421 C CA . ASN A 1 194 ? -7.200 15.642 13.918 1.00 77.56 194 ASN A CA 1
ATOM 1422 C C . ASN A 1 194 ? -7.317 14.192 13.427 1.00 77.56 194 ASN A C 1
ATOM 1424 O O . ASN A 1 194 ? -7.412 13.944 12.225 1.00 77.56 194 ASN A O 1
ATOM 1428 N N . GLN A 1 195 ? -7.350 13.244 14.363 1.00 75.38 195 GLN A N 1
ATOM 1429 C CA . GLN A 1 195 ? -7.495 11.815 14.067 1.00 75.38 195 GLN A CA 1
ATOM 1430 C C . GLN A 1 195 ? -8.814 11.470 13.357 1.00 75.38 195 GLN A C 1
ATOM 1432 O O . GLN A 1 195 ? -8.851 10.508 12.599 1.00 75.38 195 GLN A O 1
ATOM 1437 N N . ASN A 1 196 ? -9.872 12.276 13.520 1.00 76.88 196 ASN A N 1
ATOM 1438 C CA . ASN A 1 196 ? -11.163 12.041 12.856 1.00 76.88 196 ASN A CA 1
ATOM 1439 C C . ASN A 1 196 ? -11.099 12.235 11.335 1.00 76.88 196 ASN A C 1
ATOM 1441 O O . ASN A 1 196 ? -12.038 11.881 10.629 1.00 76.88 196 ASN A O 1
ATOM 1445 N N . GLY A 1 197 ? -10.019 12.840 10.836 1.00 80.50 197 GLY A N 1
ATOM 1446 C CA . GLY A 1 197 ? -9.759 12.950 9.408 1.00 80.50 197 GLY A CA 1
ATOM 1447 C C . GLY A 1 197 ? -9.188 11.677 8.789 1.00 80.50 197 GLY A C 1
ATOM 1448 O O . GLY A 1 197 ? -8.954 11.699 7.590 1.00 80.50 197 GLY A O 1
ATOM 1449 N N . TYR A 1 198 ? -8.938 10.616 9.566 1.00 87.94 198 TYR A N 1
ATOM 1450 C CA . TYR A 1 198 ? -8.249 9.411 9.104 1.00 87.94 198 TYR A CA 1
ATOM 1451 C C . TYR A 1 198 ? -9.063 8.136 9.313 1.00 87.94 198 TYR A C 1
ATOM 1453 O O . TYR A 1 198 ? -9.890 8.046 10.221 1.00 87.94 198 TYR A O 1
ATOM 1461 N N . VAL A 1 199 ? -8.795 7.132 8.477 1.00 91.56 199 VAL A N 1
ATOM 1462 C CA . VAL A 1 199 ? -9.474 5.830 8.513 1.00 91.56 199 VAL A CA 1
ATOM 1463 C C . VAL A 1 199 ? -8.483 4.745 8.923 1.00 91.56 199 VAL A C 1
ATOM 1465 O O . VAL A 1 199 ? -7.531 4.457 8.206 1.00 91.56 199 VAL A O 1
ATOM 1468 N N . GLY A 1 200 ? -8.714 4.143 10.091 1.00 93.31 200 GLY A N 1
ATOM 1469 C CA . GLY A 1 200 ? -7.883 3.074 10.651 1.00 93.31 200 GLY A CA 1
ATOM 1470 C C . GLY A 1 200 ? -8.581 1.717 10.660 1.00 93.31 200 GLY A C 1
ATOM 1471 O O . GLY A 1 200 ? -9.717 1.574 10.209 1.00 93.31 200 GLY A O 1
ATOM 1472 N N . SER A 1 201 ? -7.914 0.720 11.232 1.00 95.69 201 SER A N 1
ATOM 1473 C CA . SER A 1 201 ? -8.382 -0.667 11.348 1.00 95.69 201 SER A CA 1
ATOM 1474 C C . SER A 1 201 ? -9.741 -0.806 12.041 1.00 95.69 201 SER A C 1
ATOM 1476 O O . SER A 1 201 ? -10.501 -1.722 11.724 1.00 95.69 201 SER A O 1
ATOM 1478 N N . SER A 1 202 ? -10.083 0.119 12.945 1.00 94.12 202 SER A N 1
ATOM 1479 C CA . SER A 1 202 ? -11.399 0.173 13.594 1.00 94.12 202 SER A CA 1
ATOM 1480 C C . SER A 1 202 ? -12.546 0.276 12.588 1.00 94.12 202 SER A C 1
ATOM 1482 O O . SER A 1 202 ? -13.569 -0.370 12.785 1.00 94.12 202 SER A O 1
ATOM 1484 N N . TYR A 1 203 ? -12.353 0.979 11.465 1.00 96.12 203 TYR A N 1
ATOM 1485 C CA . TYR A 1 203 ? -13.352 1.070 10.400 1.00 96.12 203 TYR A CA 1
ATOM 1486 C C . TYR A 1 203 ? -13.727 -0.312 9.859 1.00 96.12 203 TYR A C 1
ATOM 1488 O O . TYR A 1 203 ? -14.907 -0.648 9.780 1.00 96.12 203 TYR A O 1
ATOM 1496 N N . LEU A 1 204 ? -12.733 -1.140 9.518 1.00 97.12 204 LEU A N 1
ATOM 1497 C CA . LEU A 1 204 ? -12.995 -2.494 9.034 1.00 97.12 204 LEU A CA 1
ATOM 1498 C C . LEU A 1 204 ? -13.669 -3.338 10.118 1.00 97.12 204 LEU A C 1
ATOM 1500 O O . LEU A 1 204 ? -14.640 -4.029 9.829 1.00 97.12 204 LEU A O 1
ATOM 1504 N N . LEU A 1 205 ? -13.184 -3.281 11.360 1.00 96.38 205 LEU A N 1
ATOM 1505 C CA . LEU A 1 205 ? -13.758 -4.067 12.455 1.00 96.38 205 LEU A CA 1
ATOM 1506 C C . LEU A 1 205 ? -15.233 -3.728 12.701 1.00 96.38 205 LEU A C 1
ATOM 1508 O O . LEU A 1 205 ? -16.054 -4.644 12.783 1.00 96.38 205 LEU A O 1
ATOM 1512 N N . ASP A 1 206 ? -15.586 -2.442 12.710 1.00 95.44 206 ASP A N 1
ATOM 1513 C CA . ASP A 1 206 ? -16.968 -1.973 12.835 1.00 95.44 206 ASP A CA 1
ATOM 1514 C C . ASP A 1 206 ? -17.832 -2.485 11.678 1.00 95.44 206 ASP A C 1
ATOM 1516 O O . ASP A 1 206 ? -18.931 -3.009 11.880 1.00 95.44 206 ASP A O 1
ATOM 1520 N N . GLN A 1 207 ? -17.312 -2.407 10.450 1.00 95.12 207 GLN A N 1
ATOM 1521 C CA . GLN A 1 207 ? -17.983 -2.913 9.255 1.00 95.12 207 GLN A CA 1
ATOM 1522 C C . GLN A 1 207 ? -18.221 -4.430 9.292 1.00 95.12 207 GLN A C 1
ATOM 1524 O O . GLN A 1 207 ? -19.177 -4.903 8.665 1.00 95.12 207 GLN A O 1
ATOM 1529 N N . LEU A 1 208 ? -17.371 -5.180 9.995 1.00 95.19 208 LEU A N 1
ATOM 1530 C CA . LEU A 1 208 ? -17.488 -6.625 10.191 1.00 95.19 208 LEU A CA 1
ATOM 1531 C C . LEU A 1 208 ? -18.301 -7.000 11.440 1.00 95.19 208 LEU A C 1
ATOM 1533 O O . LEU A 1 208 ? -18.582 -8.180 11.646 1.00 95.19 208 LEU A O 1
ATOM 1537 N N . GLY A 1 209 ? -18.682 -6.027 12.275 1.00 93.31 209 GLY A N 1
ATOM 1538 C CA . GLY A 1 209 ? -19.295 -6.282 13.581 1.00 93.31 209 GLY A CA 1
ATOM 1539 C C . GLY A 1 209 ? -18.354 -6.998 14.558 1.00 93.31 209 GLY A C 1
ATOM 1540 O O . GLY A 1 209 ? -18.820 -7.664 15.483 1.00 93.31 209 GLY A O 1
ATOM 1541 N N . TYR A 1 210 ? -17.040 -6.896 14.342 1.00 91.25 210 TYR A N 1
ATOM 1542 C CA . TYR A 1 210 ? -16.027 -7.551 15.158 1.00 91.25 210 TYR A CA 1
ATOM 1543 C C . TYR A 1 210 ? -15.782 -6.753 16.437 1.00 91.25 210 TYR A C 1
ATOM 1545 O O . TYR A 1 210 ? -15.418 -5.581 16.393 1.00 91.25 210 TYR A O 1
ATOM 1553 N N . GLN A 1 211 ? -15.948 -7.404 17.585 1.00 87.38 211 GLN A N 1
ATOM 1554 C CA . GLN A 1 211 ? -15.654 -6.807 18.882 1.00 87.38 211 GLN A CA 1
ATOM 1555 C C . GLN A 1 211 ? -14.214 -7.141 19.267 1.00 87.38 211 GLN A C 1
ATOM 1557 O O . GLN A 1 211 ? -13.870 -8.315 19.405 1.00 87.38 211 GLN A O 1
ATOM 1562 N N . LEU A 1 212 ? -13.380 -6.115 19.441 1.00 82.12 212 LEU A N 1
ATOM 1563 C CA . LEU A 1 212 ? -12.060 -6.286 20.044 1.00 82.12 212 LEU A CA 1
ATOM 1564 C C . LEU A 1 212 ? -12.234 -6.823 21.465 1.00 82.12 212 LEU A C 1
ATOM 1566 O O . LEU A 1 212 ? -12.905 -6.206 22.296 1.00 82.12 212 LEU A O 1
ATOM 1570 N N . ASP A 1 213 ? -11.617 -7.966 21.755 1.00 76.75 213 ASP A N 1
ATOM 1571 C CA . ASP A 1 213 ? -11.375 -8.319 23.144 1.00 76.75 213 ASP A CA 1
ATOM 1572 C C . ASP A 1 213 ? -10.318 -7.359 23.721 1.00 76.75 213 ASP A C 1
ATOM 1574 O O . ASP A 1 213 ? -9.473 -6.830 23.001 1.00 76.75 213 ASP A O 1
ATOM 1578 N N . HIS A 1 214 ? -10.350 -7.105 25.029 1.00 72.56 214 HIS A N 1
ATOM 1579 C CA . HIS A 1 214 ? -9.398 -6.181 25.665 1.00 72.56 214 HIS A CA 1
ATOM 1580 C C . HIS A 1 214 ? -7.950 -6.725 25.701 1.00 72.56 214 HIS A C 1
ATOM 1582 O O . HIS A 1 214 ? -7.075 -6.102 26.301 1.00 72.56 214 HIS A O 1
ATOM 1588 N N . THR A 1 215 ? -7.687 -7.906 25.130 1.00 81.25 215 THR A N 1
ATOM 1589 C CA . THR A 1 215 ? -6.366 -8.553 25.117 1.00 81.25 215 THR A CA 1
ATOM 1590 C C . THR A 1 215 ? -5.620 -8.357 23.799 1.00 81.25 215 THR A C 1
ATOM 1592 O O . THR A 1 215 ? -4.398 -8.524 23.761 1.00 81.25 215 THR A O 1
ATOM 1595 N N . ILE A 1 216 ? -6.332 -7.956 22.744 1.00 89.44 216 ILE A N 1
ATOM 1596 C CA . ILE A 1 216 ? -5.796 -7.656 21.421 1.00 89.44 216 ILE A CA 1
ATOM 1597 C C . ILE A 1 216 ? -5.868 -6.147 21.188 1.00 89.44 216 ILE A C 1
ATOM 1599 O O . ILE A 1 216 ? -6.908 -5.520 21.368 1.00 89.44 216 ILE A O 1
ATOM 1603 N N . LEU A 1 217 ? -4.752 -5.561 20.759 1.00 93.31 217 LEU A N 1
ATOM 1604 C CA . LEU A 1 217 ? -4.676 -4.149 20.387 1.00 93.31 217 LEU A CA 1
ATOM 1605 C C . LEU A 1 217 ? -4.723 -3.987 18.868 1.00 93.31 217 LEU A C 1
ATOM 1607 O O . LEU A 1 217 ? -4.308 -4.868 18.120 1.00 93.31 217 LEU A O 1
ATOM 1611 N N . LEU A 1 218 ? -5.160 -2.825 18.405 1.00 95.06 218 LEU A N 1
ATOM 1612 C CA . LEU A 1 218 ? -4.845 -2.343 17.065 1.00 95.06 218 LEU A CA 1
ATOM 1613 C C . LEU A 1 218 ? -3.408 -1.817 17.038 1.00 95.06 218 LEU A C 1
ATOM 1615 O O . LEU A 1 218 ? -2.886 -1.347 18.056 1.00 95.06 218 LEU A O 1
ATOM 1619 N N . LEU A 1 219 ? -2.745 -1.909 15.886 1.00 93.00 219 LEU A N 1
ATOM 1620 C CA . LEU A 1 219 ? -1.346 -1.511 15.773 1.00 93.00 219 LEU A CA 1
ATOM 1621 C C . LEU A 1 219 ? -1.150 -0.033 16.097 1.00 93.00 219 LEU A C 1
ATOM 1623 O O . LEU A 1 219 ? -0.253 0.308 16.874 1.00 93.00 219 LEU A O 1
ATOM 1627 N N . GLY A 1 220 ? -2.002 0.832 15.565 1.00 91.56 220 GLY A N 1
ATOM 1628 C CA . GLY A 1 220 ? -1.976 2.223 15.968 1.00 91.56 220 GLY A CA 1
ATOM 1629 C C . GLY A 1 220 ? -3.269 2.962 15.711 1.00 91.56 220 GLY A C 1
ATOM 1630 O O . GLY A 1 220 ? -4.241 2.408 15.206 1.00 91.56 220 GLY A O 1
ATOM 1631 N N . ASP A 1 221 ? -3.275 4.230 16.104 1.00 92.31 221 ASP A N 1
ATOM 1632 C CA . ASP A 1 221 ? -4.389 5.113 15.786 1.00 92.31 221 ASP A CA 1
ATOM 1633 C C . ASP A 1 221 ? -4.553 5.298 14.257 1.00 92.31 221 ASP A C 1
ATOM 1635 O O . ASP A 1 221 ? -3.634 4.998 13.483 1.00 92.31 221 ASP A O 1
ATOM 1639 N N . PRO A 1 222 ? -5.715 5.799 13.790 1.00 92.62 222 PRO A N 1
ATOM 1640 C CA . PRO A 1 222 ? -5.993 5.935 12.360 1.00 92.62 222 PRO A CA 1
ATOM 1641 C C . PRO A 1 222 ? -4.941 6.718 11.567 1.00 92.62 222 PRO A C 1
ATOM 1643 O O . PRO A 1 222 ? -4.691 6.409 10.400 1.00 92.62 222 PRO A O 1
ATOM 1646 N N . PHE A 1 223 ? -4.305 7.718 12.182 1.00 89.56 223 PHE A N 1
ATOM 1647 C CA . PHE A 1 223 ? -3.282 8.514 11.512 1.00 89.56 223 PHE A CA 1
ATOM 1648 C C . PHE A 1 223 ? -1.985 7.718 11.334 1.00 89.56 223 PHE A C 1
ATOM 1650 O O . PHE A 1 223 ? -1.426 7.689 10.236 1.00 89.56 223 PHE A O 1
ATOM 1657 N N . TYR A 1 224 ? -1.539 7.024 12.385 1.00 89.19 224 TYR A N 1
ATOM 1658 C CA . TYR A 1 224 ? -0.372 6.149 12.318 1.00 89.19 224 TYR A CA 1
ATOM 1659 C C . TYR A 1 224 ? -0.540 5.057 11.257 1.00 89.19 224 TYR A C 1
ATOM 1661 O O . TYR A 1 224 ? 0.347 4.857 10.428 1.00 89.19 224 TYR A O 1
ATOM 1669 N N . GLU A 1 225 ? -1.683 4.369 11.250 1.00 91.75 225 GLU A N 1
ATOM 1670 C CA . GLU A 1 225 ? -1.930 3.275 10.307 1.00 91.75 225 GLU A CA 1
ATOM 1671 C C . GLU A 1 225 ? -2.031 3.759 8.858 1.00 91.75 225 GLU A C 1
ATOM 1673 O O . GLU A 1 225 ? -1.540 3.080 7.956 1.00 91.75 225 GLU A O 1
ATOM 1678 N N . THR A 1 226 ? -2.580 4.957 8.633 1.00 90.12 226 THR A N 1
ATOM 1679 C CA . THR A 1 226 ? -2.590 5.583 7.304 1.00 90.12 226 THR A CA 1
ATOM 1680 C C . THR A 1 226 ? -1.168 5.774 6.783 1.00 90.12 226 THR A C 1
ATOM 1682 O O . THR A 1 226 ? -0.847 5.296 5.695 1.00 90.12 226 THR A O 1
ATOM 1685 N N . GLN A 1 227 ? -0.286 6.389 7.582 1.00 85.19 227 GLN A N 1
ATOM 1686 C CA . GLN A 1 227 ? 1.108 6.592 7.177 1.00 85.19 227 GLN A CA 1
ATOM 1687 C C . GLN A 1 227 ? 1.834 5.275 6.939 1.00 85.19 227 GLN A C 1
ATOM 1689 O O . GLN A 1 227 ? 2.585 5.139 5.977 1.00 85.19 227 GLN A O 1
ATOM 1694 N N . LEU A 1 228 ? 1.593 4.300 7.810 1.00 86.81 228 LEU A N 1
ATOM 1695 C CA . LEU A 1 228 ? 2.213 2.992 7.733 1.00 86.81 228 LEU A CA 1
ATOM 1696 C C . LEU A 1 228 ? 1.856 2.265 6.425 1.00 86.81 228 LEU A C 1
ATOM 1698 O O . LEU A 1 228 ? 2.735 1.675 5.794 1.00 86.81 228 LEU A O 1
ATOM 1702 N N . ILE A 1 229 ? 0.586 2.311 6.014 1.00 90.06 229 ILE A N 1
ATOM 1703 C CA . ILE A 1 229 ? 0.116 1.706 4.762 1.00 90.06 229 ILE A CA 1
ATOM 1704 C C . ILE A 1 229 ? 0.695 2.454 3.558 1.00 90.06 229 ILE A C 1
ATOM 1706 O O . ILE A 1 229 ? 1.249 1.813 2.665 1.00 90.06 229 ILE A O 1
ATOM 1710 N N . GLU A 1 230 ? 0.612 3.788 3.538 1.00 85.75 230 GLU A N 1
ATOM 1711 C CA . GLU A 1 230 ? 1.179 4.609 2.460 1.00 85.75 230 GLU A CA 1
ATOM 1712 C C . GLU A 1 230 ? 2.673 4.334 2.269 1.00 85.75 230 GLU A C 1
ATOM 1714 O O . GLU A 1 230 ? 3.131 4.118 1.149 1.00 85.75 230 GLU A O 1
ATOM 1719 N N . ASP A 1 231 ? 3.438 4.284 3.358 1.00 79.19 231 ASP A N 1
ATOM 1720 C CA . ASP A 1 231 ? 4.872 4.035 3.296 1.00 79.19 231 ASP A CA 1
ATOM 1721 C C . ASP A 1 231 ? 5.189 2.609 2.847 1.00 79.19 231 ASP A C 1
ATOM 1723 O O . ASP A 1 231 ? 6.149 2.408 2.104 1.00 79.19 231 ASP A O 1
ATOM 1727 N N . ALA A 1 232 ? 4.398 1.614 3.258 1.00 80.06 232 ALA A N 1
ATOM 1728 C CA . ALA A 1 232 ? 4.565 0.239 2.799 1.00 80.06 232 ALA A CA 1
ATOM 1729 C C . ALA A 1 232 ? 4.301 0.112 1.290 1.00 80.06 232 ALA A C 1
ATOM 1731 O O . ALA A 1 232 ? 5.095 -0.511 0.580 1.00 80.06 232 ALA A O 1
ATOM 1732 N N . LEU A 1 233 ? 3.230 0.744 0.798 1.00 81.19 233 LEU A N 1
ATOM 1733 C CA . LEU A 1 233 ? 2.892 0.806 -0.624 1.00 81.19 233 LEU A CA 1
ATOM 1734 C C . LEU A 1 233 ? 3.980 1.523 -1.420 1.00 81.19 233 LEU A C 1
ATOM 1736 O O . LEU A 1 233 ? 4.493 0.968 -2.389 1.00 81.19 233 LEU A O 1
ATOM 1740 N N . LEU A 1 234 ? 4.402 2.702 -0.962 1.00 75.00 234 LEU A N 1
ATOM 1741 C CA . LEU A 1 234 ? 5.442 3.484 -1.618 1.00 75.00 234 LEU A CA 1
ATOM 1742 C C . LEU A 1 234 ? 6.748 2.698 -1.711 1.00 75.00 234 LEU A C 1
ATOM 1744 O O . LEU A 1 234 ? 7.350 2.616 -2.775 1.00 75.00 234 LEU A O 1
ATOM 1748 N N . LYS A 1 235 ? 7.163 2.069 -0.609 1.00 71.19 235 LYS A N 1
ATOM 1749 C CA . LYS A 1 235 ? 8.382 1.258 -0.555 1.00 71.19 235 LYS A CA 1
ATOM 1750 C C . LYS A 1 235 ? 8.308 0.062 -1.502 1.00 71.19 235 LYS A C 1
ATOM 1752 O O . LYS A 1 235 ? 9.277 -0.200 -2.206 1.00 71.19 235 LYS A O 1
ATOM 1757 N N . LYS A 1 236 ? 7.189 -0.670 -1.523 1.00 72.31 236 LYS A N 1
ATOM 1758 C CA . LYS A 1 236 ? 7.076 -1.925 -2.285 1.00 72.31 236 LYS A CA 1
ATOM 1759 C C . LYS A 1 236 ? 6.700 -1.745 -3.751 1.00 72.31 236 LYS A C 1
ATOM 1761 O O . LYS A 1 236 ? 7.140 -2.541 -4.573 1.00 72.31 236 LYS A O 1
ATOM 1766 N N . LEU A 1 237 ? 5.893 -0.741 -4.075 1.00 73.88 237 LEU A N 1
ATOM 1767 C CA . LEU A 1 237 ? 5.293 -0.557 -5.401 1.00 73.88 237 LEU A CA 1
ATOM 1768 C C . LEU A 1 237 ? 5.745 0.735 -6.083 1.00 73.88 237 LEU A C 1
ATOM 1770 O O . LEU A 1 237 ? 5.411 0.965 -7.243 1.00 73.88 237 LEU A O 1
ATOM 1774 N N . GLY A 1 238 ? 6.482 1.592 -5.376 1.00 70.56 238 GLY A N 1
ATOM 1775 C CA . GLY A 1 238 ? 6.887 2.899 -5.873 1.00 70.56 238 GLY A CA 1
ATOM 1776 C C . GLY A 1 238 ? 5.743 3.908 -5.955 1.00 70.56 238 GLY A C 1
ATOM 1777 O O . GLY A 1 238 ? 5.929 4.969 -6.533 1.00 70.56 238 GLY A O 1
ATOM 1778 N N . THR A 1 239 ? 4.570 3.613 -5.398 1.00 73.50 239 THR A N 1
ATOM 1779 C CA . THR A 1 239 ? 3.438 4.545 -5.335 1.00 73.50 239 THR A CA 1
ATOM 1780 C C . THR A 1 239 ? 2.651 4.343 -4.054 1.00 73.50 239 THR A C 1
ATOM 1782 O O . THR A 1 239 ? 2.547 3.222 -3.555 1.00 73.50 239 THR A O 1
ATOM 1785 N N . ARG A 1 240 ? 2.066 5.422 -3.537 1.00 79.44 240 ARG A N 1
ATOM 1786 C CA . ARG A 1 240 ? 1.099 5.355 -2.439 1.00 79.44 240 ARG A CA 1
ATOM 1787 C C . ARG A 1 240 ? -0.305 5.020 -2.904 1.00 79.44 240 ARG A C 1
ATOM 1789 O O . ARG A 1 240 ? -1.098 4.579 -2.081 1.00 79.44 240 ARG A O 1
ATOM 1796 N N . PHE A 1 241 ? -0.623 5.200 -4.186 1.00 82.38 241 PHE A N 1
ATOM 1797 C CA . PHE A 1 241 ? -1.976 5.058 -4.720 1.00 82.38 241 PHE A CA 1
ATOM 1798 C C . PHE A 1 241 ? -2.078 3.869 -5.678 1.00 82.38 241 PHE A C 1
ATOM 1800 O O . PHE A 1 241 ? -1.635 3.911 -6.822 1.00 82.38 241 PHE A O 1
ATOM 1807 N N . ILE A 1 242 ? -2.702 2.797 -5.201 1.00 83.31 242 ILE A N 1
ATOM 1808 C CA . ILE A 1 242 ? -2.943 1.559 -5.948 1.00 83.31 242 ILE A CA 1
ATOM 1809 C C . ILE A 1 242 ? -4.367 1.462 -6.503 1.00 83.31 242 ILE A C 1
ATOM 1811 O O . ILE A 1 242 ? -4.628 0.658 -7.396 1.00 83.31 242 ILE A O 1
ATOM 1815 N N . THR A 1 243 ? -5.299 2.288 -6.017 1.00 83.12 243 THR A N 1
ATOM 1816 C CA . THR A 1 243 ? -6.683 2.284 -6.500 1.00 83.12 243 THR A CA 1
ATOM 1817 C C . THR A 1 243 ? -6.868 3.278 -7.650 1.00 83.12 243 THR A C 1
ATOM 1819 O O . THR A 1 243 ? -6.710 4.483 -7.451 1.00 83.12 243 THR A O 1
ATOM 1822 N N . PRO A 1 244 ? -7.264 2.825 -8.857 1.00 76.31 244 PRO A N 1
ATOM 1823 C CA . PRO A 1 244 ? -7.400 3.709 -10.010 1.00 76.31 244 PRO A CA 1
ATOM 1824 C C . PRO A 1 244 ? -8.388 4.855 -9.772 1.00 76.31 244 PRO A C 1
ATOM 1826 O O . PRO A 1 244 ? -9.557 4.622 -9.466 1.00 76.31 244 PRO A O 1
ATOM 1829 N N . GLY A 1 245 ? -7.931 6.089 -9.991 1.00 76.25 245 GLY A N 1
ATOM 1830 C CA . GLY A 1 245 ? -8.756 7.295 -9.872 1.00 76.25 245 GLY A CA 1
ATOM 1831 C C . GLY A 1 245 ? -8.964 7.796 -8.442 1.00 76.25 245 GLY A C 1
ATOM 1832 O O . GLY A 1 245 ? -9.674 8.783 -8.269 1.00 76.25 245 GLY A O 1
ATOM 1833 N N . ILE A 1 246 ? -8.354 7.154 -7.440 1.00 81.00 246 ILE A N 1
ATOM 1834 C CA . ILE A 1 246 ? -8.305 7.662 -6.070 1.00 81.00 246 ILE A CA 1
ATOM 1835 C C . ILE A 1 246 ? -6.922 8.251 -5.815 1.00 81.00 246 ILE A C 1
ATOM 1837 O O . ILE A 1 246 ? -5.910 7.595 -6.041 1.00 81.00 246 ILE A O 1
ATOM 1841 N N . THR A 1 247 ? -6.899 9.487 -5.331 1.00 76.44 247 THR A N 1
ATOM 1842 C CA . THR A 1 247 ? -5.674 10.242 -5.040 1.00 76.44 247 THR A CA 1
ATOM 1843 C C . THR A 1 247 ? -5.653 10.799 -3.612 1.00 76.44 247 THR A C 1
ATOM 1845 O O . THR A 1 247 ? -4.774 11.572 -3.250 1.00 76.44 247 THR A O 1
ATOM 1848 N N . ASP A 1 248 ? -6.622 10.389 -2.790 1.00 84.69 248 ASP A N 1
ATOM 1849 C CA . ASP A 1 248 ? -6.701 10.684 -1.361 1.00 84.69 248 ASP A CA 1
ATOM 1850 C C . ASP A 1 248 ? -6.443 9.403 -0.557 1.00 84.69 248 ASP A C 1
ATOM 1852 O O . ASP A 1 248 ? -7.008 8.342 -0.847 1.00 84.69 248 ASP A O 1
ATOM 1856 N N . ALA A 1 249 ? -5.576 9.505 0.451 1.00 85.44 249 ALA A N 1
ATOM 1857 C CA . ALA A 1 249 ? -5.123 8.366 1.244 1.00 85.44 249 ALA A CA 1
ATOM 1858 C C . ALA A 1 249 ? -6.285 7.678 1.972 1.00 85.44 249 ALA A C 1
ATOM 1860 O O . ALA A 1 249 ? -6.408 6.451 1.951 1.00 85.44 249 ALA A O 1
ATOM 1861 N N . ASN A 1 250 ? -7.180 8.472 2.562 1.00 88.75 250 ASN A N 1
ATOM 1862 C CA . ASN A 1 250 ? -8.307 7.963 3.333 1.00 88.75 250 ASN A CA 1
ATOM 1863 C C . ASN A 1 250 ? -9.350 7.310 2.439 1.00 88.75 250 ASN A C 1
ATOM 1865 O O . ASN A 1 250 ? -9.835 6.226 2.759 1.00 88.75 250 ASN A O 1
ATOM 1869 N N . ALA A 1 251 ? -9.671 7.927 1.303 1.00 91.19 251 ALA A N 1
ATOM 1870 C CA . ALA A 1 251 ? -10.560 7.349 0.306 1.00 91.19 251 ALA A CA 1
ATOM 1871 C C . ALA A 1 251 ? -10.019 6.007 -0.202 1.00 91.19 251 ALA A C 1
ATOM 1873 O O . ALA A 1 251 ? -10.784 5.056 -0.362 1.00 91.19 251 ALA A O 1
ATOM 1874 N N . GLN A 1 252 ? -8.702 5.896 -0.399 1.00 92.25 252 GLN A N 1
ATOM 1875 C CA . GLN A 1 252 ? -8.096 4.642 -0.822 1.00 92.25 252 GLN A CA 1
ATOM 1876 C C . GLN A 1 252 ? -8.176 3.580 0.270 1.00 92.25 252 GLN A C 1
ATOM 1878 O O . GLN A 1 252 ? -8.631 2.473 0.000 1.00 92.25 252 GLN A O 1
ATOM 1883 N N . ILE A 1 253 ? -7.744 3.895 1.492 1.00 94.75 253 ILE A N 1
ATOM 1884 C CA . ILE A 1 253 ? -7.767 2.937 2.603 1.00 94.75 253 ILE A CA 1
ATOM 1885 C C . ILE A 1 253 ? -9.205 2.481 2.884 1.00 94.75 253 ILE A C 1
ATOM 1887 O O . ILE A 1 253 ? -9.443 1.286 3.047 1.00 94.75 253 ILE A O 1
ATOM 1891 N N . THR A 1 254 ? -10.176 3.397 2.824 1.00 95.88 254 THR A N 1
ATOM 1892 C CA . THR A 1 254 ? -11.610 3.071 2.904 1.00 95.88 254 THR A CA 1
ATOM 1893 C C . THR A 1 254 ? -12.006 2.085 1.811 1.00 95.88 254 THR A C 1
ATOM 1895 O O . THR A 1 254 ? -12.558 1.032 2.113 1.00 95.88 254 THR A O 1
ATOM 1898 N N . GLN A 1 255 ? -11.655 2.360 0.550 1.00 96.31 255 GLN A N 1
ATOM 1899 C CA . GLN A 1 255 ? -11.965 1.463 -0.562 1.00 96.31 255 GLN A CA 1
ATOM 1900 C C . GLN A 1 255 ? -11.309 0.083 -0.399 1.00 96.31 255 GLN A C 1
ATOM 1902 O O . GLN A 1 255 ? -11.922 -0.929 -0.738 1.00 96.31 255 GLN A O 1
ATOM 1907 N N . LEU A 1 256 ? -10.081 0.019 0.120 1.00 96.81 256 LEU A N 1
ATOM 1908 C CA . LEU A 1 256 ? -9.384 -1.238 0.398 1.00 96.81 256 LEU A CA 1
ATOM 1909 C C . LEU A 1 256 ? -10.066 -2.030 1.528 1.00 96.81 256 LEU A C 1
ATOM 1911 O O . LEU A 1 256 ? -10.157 -3.255 1.431 1.00 96.81 256 LEU A O 1
ATOM 1915 N N . TYR A 1 257 ? -10.591 -1.364 2.561 1.00 98.00 257 TYR A N 1
ATOM 1916 C CA . TYR A 1 257 ? -11.399 -2.001 3.607 1.00 98.00 257 TYR A CA 1
ATOM 1917 C C . TYR A 1 257 ? -12.785 -2.434 3.111 1.00 98.00 257 TYR A C 1
ATOM 1919 O O . TYR A 1 257 ? -13.241 -3.532 3.433 1.00 98.00 257 TYR A O 1
ATOM 1927 N N . ASP A 1 258 ? -13.437 -1.641 2.265 1.00 97.94 258 ASP A N 1
ATOM 1928 C CA . ASP A 1 258 ? -14.710 -2.012 1.641 1.00 97.94 258 ASP A CA 1
ATOM 1929 C C . ASP A 1 258 ? -14.546 -3.245 0.743 1.00 97.94 258 ASP A C 1
ATOM 1931 O O . ASP A 1 258 ? -15.332 -4.194 0.813 1.00 97.94 258 ASP A O 1
ATOM 1935 N N . ASN A 1 259 ? -13.466 -3.283 -0.046 1.00 97.00 259 ASN A N 1
ATOM 1936 C CA . ASN A 1 259 ? -13.101 -4.448 -0.849 1.00 97.00 259 ASN A CA 1
ATOM 1937 C C . ASN A 1 259 ? -12.824 -5.680 0.027 1.00 97.00 259 ASN A C 1
ATOM 1939 O O . ASN A 1 259 ? -13.123 -6.805 -0.383 1.00 97.00 259 ASN A O 1
ATOM 1943 N N . ALA A 1 260 ? -12.236 -5.485 1.210 1.00 97.50 260 ALA A N 1
ATOM 1944 C CA . ALA A 1 260 ? -11.979 -6.551 2.169 1.00 97.50 260 ALA A CA 1
ATOM 1945 C C . ALA A 1 260 ? -13.287 -7.159 2.686 1.00 97.50 260 ALA A C 1
ATOM 1947 O O . ALA A 1 260 ? -13.466 -8.377 2.634 1.00 97.50 260 ALA A O 1
ATOM 1948 N N . LYS A 1 261 ? -14.232 -6.310 3.107 1.00 97.62 261 LYS A N 1
ATOM 1949 C CA . LYS A 1 261 ? -15.575 -6.724 3.532 1.00 97.62 261 LYS A CA 1
ATOM 1950 C C . LYS A 1 261 ? -16.309 -7.488 2.431 1.00 97.62 261 LYS A C 1
ATOM 1952 O O . LYS A 1 261 ? -16.893 -8.535 2.699 1.00 97.62 261 LYS A O 1
ATOM 1957 N N . GLU A 1 262 ? -16.272 -6.983 1.200 1.00 97.00 262 GLU A N 1
ATOM 1958 C CA . GLU A 1 262 ? -16.949 -7.605 0.056 1.00 97.00 262 GLU A CA 1
ATOM 1959 C C . GLU A 1 262 ? -16.412 -9.011 -0.244 1.00 97.00 262 GLU A C 1
ATOM 1961 O O . GLU A 1 262 ? -17.182 -9.913 -0.570 1.00 97.00 262 GLU A O 1
ATOM 1966 N N . GLN A 1 263 ? -15.098 -9.214 -0.110 1.00 95.88 263 GLN A N 1
ATOM 1967 C CA . GLN A 1 263 ? -14.443 -10.476 -0.464 1.00 95.88 263 GLN A CA 1
ATOM 1968 C C . GLN A 1 263 ? -14.322 -11.465 0.704 1.00 95.88 263 GLN A C 1
ATOM 1970 O O . GLN A 1 263 ? -14.099 -12.656 0.463 1.00 95.88 263 GLN A O 1
ATOM 1975 N N . MET A 1 264 ? -14.510 -11.008 1.950 1.00 95.69 264 MET A N 1
ATOM 1976 C CA . MET A 1 264 ? -14.373 -11.818 3.167 1.00 95.69 264 MET A CA 1
ATOM 1977 C C . MET A 1 264 ? -15.176 -13.119 3.095 1.00 95.69 264 MET A C 1
ATOM 1979 O O . MET A 1 264 ? -14.626 -14.191 3.339 1.00 95.69 264 MET A O 1
ATOM 1983 N N . GLY A 1 265 ? -16.462 -13.036 2.740 1.00 93.69 265 GLY A N 1
ATOM 1984 C CA . GLY A 1 265 ? -17.354 -14.197 2.730 1.00 93.69 265 GLY A CA 1
ATOM 1985 C C . GLY A 1 265 ? -16.970 -15.235 1.675 1.00 93.69 265 GLY A C 1
ATOM 1986 O O . GLY A 1 265 ? -16.880 -16.421 1.977 1.00 93.69 265 GLY A O 1
ATOM 1987 N N . SER A 1 266 ? -16.688 -14.797 0.444 1.00 93.81 266 SER A N 1
ATOM 1988 C CA . SER A 1 266 ? -16.328 -15.700 -0.659 1.00 93.81 266 SER A CA 1
ATOM 1989 C C . SER A 1 266 ? -14.969 -16.373 -0.482 1.00 93.81 266 SER A C 1
ATOM 1991 O O . SER A 1 266 ? -14.771 -17.477 -0.982 1.00 93.81 266 SER A O 1
ATOM 1993 N N . LEU A 1 267 ? -14.035 -15.713 0.209 1.00 94.81 267 LEU A N 1
ATOM 1994 C CA . LEU A 1 267 ? -12.677 -16.218 0.440 1.00 94.81 267 LEU A CA 1
ATOM 1995 C C . LEU A 1 267 ? -12.499 -16.841 1.832 1.00 94.81 267 LEU A C 1
ATOM 1997 O O . LEU A 1 267 ? -11.401 -17.295 2.163 1.00 94.81 267 LEU A O 1
ATOM 2001 N N . ASN A 1 268 ? -13.571 -16.877 2.634 1.00 95.44 268 ASN A N 1
ATOM 2002 C CA . ASN A 1 268 ? -13.575 -17.355 4.014 1.00 95.44 268 ASN A CA 1
ATOM 2003 C C . ASN A 1 268 ? -12.452 -16.715 4.856 1.00 95.44 268 ASN A C 1
ATOM 2005 O O . ASN A 1 268 ? -11.679 -17.406 5.525 1.00 95.44 268 ASN A O 1
ATOM 2009 N N . LEU A 1 269 ? -12.309 -15.390 4.756 1.00 96.38 269 LEU A N 1
ATOM 2010 C CA . LEU A 1 269 ? -11.281 -14.648 5.487 1.00 96.38 269 LEU A CA 1
ATOM 2011 C C . LEU A 1 269 ? -11.666 -14.519 6.962 1.00 96.38 269 LEU A C 1
ATOM 2013 O O . LEU A 1 269 ? -12.836 -14.359 7.302 1.00 96.38 269 LEU A O 1
ATOM 2017 N N . SER A 1 270 ? -10.667 -14.561 7.839 1.00 95.56 270 SER A N 1
ATOM 2018 C CA . SER A 1 270 ? -10.842 -14.419 9.286 1.00 95.56 270 SER A CA 1
ATOM 2019 C C . SER A 1 270 ? -9.903 -13.345 9.821 1.00 95.56 270 SER A C 1
ATOM 2021 O O . SER A 1 270 ? -8.725 -13.311 9.458 1.00 95.56 270 SER A O 1
ATOM 2023 N N . VAL A 1 271 ? -10.428 -12.453 10.666 1.00 96.00 271 VAL A N 1
ATOM 2024 C CA . VAL A 1 271 ? -9.625 -11.423 11.342 1.00 96.00 271 VAL A CA 1
ATOM 2025 C C . VAL A 1 271 ? -8.544 -12.107 12.179 1.00 96.00 271 VAL A C 1
ATOM 2027 O O . VAL A 1 271 ? -8.800 -13.123 12.822 1.00 96.00 271 VAL A O 1
ATOM 2030 N N . GLY A 1 272 ? -7.326 -11.573 12.135 1.00 94.75 272 GLY A N 1
ATOM 2031 C CA . GLY A 1 272 ? -6.172 -12.115 12.845 1.00 94.75 272 GLY A CA 1
ATOM 2032 C C . GLY A 1 272 ? -5.403 -13.191 12.074 1.00 94.75 272 GLY A C 1
ATOM 2033 O O . GLY A 1 272 ? -4.262 -13.478 12.430 1.00 94.75 272 GLY A O 1
ATOM 2034 N N . ILE A 1 273 ? -5.959 -13.739 10.988 1.00 95.88 273 ILE A N 1
ATOM 2035 C CA . ILE A 1 273 ? -5.320 -14.785 10.177 1.00 95.88 273 ILE A CA 1
ATOM 2036 C C . ILE A 1 273 ? -4.839 -14.192 8.848 1.00 95.88 273 ILE A C 1
ATOM 2038 O O . ILE A 1 273 ? -5.610 -13.576 8.111 1.00 95.88 273 ILE A O 1
ATOM 2042 N N . ALA A 1 274 ? -3.558 -14.398 8.533 1.00 94.19 274 ALA A N 1
ATOM 2043 C CA . ALA A 1 274 ? -2.985 -14.027 7.241 1.00 94.19 274 ALA A CA 1
ATOM 2044 C C . ALA A 1 274 ? -3.604 -14.847 6.098 1.00 94.19 274 ALA A C 1
ATOM 2046 O O . ALA A 1 274 ? -3.875 -16.039 6.255 1.00 94.19 274 ALA A O 1
ATOM 2047 N N . LEU A 1 275 ? -3.786 -14.226 4.931 1.00 94.50 275 LEU A N 1
ATOM 2048 C CA . LEU A 1 275 ? -4.293 -14.932 3.755 1.00 94.50 275 LEU A CA 1
ATOM 2049 C C . LEU A 1 275 ? -3.276 -15.967 3.265 1.00 94.50 275 LEU A C 1
ATOM 2051 O O . LEU A 1 275 ? -2.097 -15.661 3.091 1.00 94.50 275 LEU A O 1
ATOM 2055 N N . THR A 1 276 ? -3.762 -17.166 2.956 1.00 91.81 276 THR A N 1
ATOM 2056 C CA . THR A 1 276 ? -2.991 -18.197 2.245 1.00 91.81 276 THR A CA 1
ATOM 2057 C C . THR A 1 276 ? -2.774 -17.819 0.780 1.00 91.81 276 THR A C 1
ATOM 2059 O O . THR A 1 276 ? -3.592 -17.099 0.205 1.00 91.81 276 THR A O 1
ATOM 2062 N N . ASP A 1 277 ? -1.750 -18.372 0.130 1.00 86.50 277 ASP A N 1
ATOM 2063 C CA . ASP A 1 277 ? -1.481 -18.141 -1.301 1.00 86.50 277 ASP A CA 1
ATOM 2064 C C . ASP A 1 277 ? -2.707 -18.437 -2.179 1.00 86.50 277 ASP A C 1
ATOM 2066 O O . ASP A 1 277 ? -3.023 -17.697 -3.112 1.00 86.50 277 ASP A O 1
ATOM 2070 N N . SER A 1 278 ? -3.471 -19.481 -1.832 1.00 87.44 278 SER A N 1
ATOM 2071 C CA . SER A 1 278 ? -4.716 -19.810 -2.529 1.00 87.44 278 SER A CA 1
ATOM 2072 C C . SER A 1 278 ? -5.764 -18.707 -2.378 1.00 87.44 278 SER A C 1
ATOM 2074 O O . SER A 1 278 ? -6.402 -18.357 -3.367 1.00 87.44 278 SER A O 1
ATOM 2076 N N . GLN A 1 279 ? -5.951 -18.144 -1.181 1.00 93.38 279 GLN A N 1
ATOM 2077 C CA . GLN A 1 279 ? -6.891 -17.036 -0.969 1.00 93.38 279 GLN A CA 1
ATOM 2078 C C . GLN A 1 279 ? -6.427 -15.767 -1.687 1.00 93.38 279 GLN A C 1
ATOM 2080 O O . GLN A 1 279 ? -7.242 -15.102 -2.321 1.00 93.38 279 GLN A O 1
ATOM 2085 N N . GLN A 1 280 ? -5.127 -15.468 -1.646 1.00 90.88 280 GLN A N 1
ATOM 2086 C CA . GLN A 1 280 ? -4.548 -14.316 -2.337 1.00 90.88 280 GLN A CA 1
ATOM 2087 C C . GLN A 1 280 ? -4.743 -14.412 -3.854 1.00 90.88 280 GLN A C 1
ATOM 2089 O O . GLN A 1 280 ? -5.174 -13.452 -4.488 1.00 90.88 280 GLN A O 1
ATOM 2094 N N . SER A 1 281 ? -4.516 -15.591 -4.442 1.00 85.94 281 SER A N 1
ATOM 2095 C CA . SER A 1 281 ? -4.696 -15.811 -5.885 1.00 85.94 281 SER A CA 1
ATOM 2096 C C . SER A 1 281 ? -6.138 -15.589 -6.366 1.00 85.94 281 SER A C 1
ATOM 2098 O O . SER A 1 281 ? -6.358 -15.255 -7.533 1.00 85.94 281 SER A O 1
ATOM 2100 N N . LEU A 1 282 ? -7.112 -15.747 -5.463 1.00 90.44 282 LEU A N 1
ATOM 2101 C CA . LEU A 1 282 ? -8.542 -15.581 -5.721 1.00 90.44 282 LEU A CA 1
ATOM 2102 C C . LEU A 1 282 ? -9.047 -14.156 -5.453 1.00 90.44 282 LEU A C 1
ATOM 2104 O O . LEU A 1 282 ? -10.215 -13.873 -5.732 1.00 90.44 282 LEU A O 1
ATOM 2108 N N . LEU A 1 283 ? -8.199 -13.254 -4.949 1.00 91.88 283 LEU A N 1
ATOM 2109 C CA . LEU A 1 283 ? -8.554 -11.845 -4.808 1.00 91.88 283 LEU A CA 1
ATOM 2110 C C . LEU A 1 283 ? -8.877 -11.238 -6.177 1.00 91.88 283 LEU A C 1
ATOM 2112 O O . LEU A 1 283 ? -8.139 -11.366 -7.154 1.00 91.88 283 LEU A O 1
ATOM 2116 N N . THR A 1 284 ? -10.001 -10.535 -6.229 1.00 91.19 284 THR A N 1
ATOM 2117 C CA . THR A 1 284 ? -10.508 -9.823 -7.411 1.00 91.19 284 THR A CA 1
ATOM 2118 C C . THR A 1 284 ? -10.357 -8.304 -7.304 1.00 91.19 284 THR A C 1
ATOM 2120 O O . THR A 1 284 ? -10.491 -7.595 -8.311 1.00 91.19 284 THR A O 1
ATOM 2123 N N . LYS A 1 285 ? -10.102 -7.808 -6.089 1.00 92.00 285 LYS A N 1
ATOM 2124 C CA . LYS A 1 285 ? -9.801 -6.413 -5.752 1.00 92.00 285 LYS A CA 1
ATOM 2125 C C . LYS A 1 285 ? -8.726 -6.385 -4.667 1.00 92.00 285 LYS A C 1
ATOM 2127 O O . LYS A 1 285 ? -8.707 -7.288 -3.829 1.00 92.00 285 LYS A O 1
ATOM 2132 N N . ASP A 1 286 ? -7.885 -5.359 -4.686 1.00 93.69 286 ASP A N 1
ATOM 2133 C CA . ASP A 1 286 ? -6.881 -5.126 -3.645 1.00 93.69 286 ASP A CA 1
ATOM 2134 C C . ASP A 1 286 ? -7.579 -4.837 -2.309 1.00 93.69 286 ASP A C 1
ATOM 2136 O O . ASP A 1 286 ? -8.647 -4.210 -2.289 1.00 93.69 286 ASP A O 1
ATOM 2140 N N . ILE A 1 287 ? -6.999 -5.308 -1.206 1.00 96.44 287 ILE A N 1
ATOM 2141 C CA . ILE A 1 287 ? -7.578 -5.183 0.137 1.00 96.44 287 ILE A CA 1
ATOM 2142 C C . ILE A 1 287 ? -6.529 -4.793 1.172 1.00 96.44 287 ILE A C 1
ATOM 2144 O O . ILE A 1 287 ? -5.348 -5.096 1.013 1.00 96.44 287 ILE A O 1
ATOM 2148 N N . VAL A 1 288 ? -6.985 -4.212 2.282 1.00 97.31 288 VAL A N 1
ATOM 2149 C CA . VAL A 1 288 ? -6.242 -4.223 3.548 1.00 97.31 288 VAL A CA 1
ATOM 2150 C C . VAL A 1 288 ? -6.938 -5.201 4.492 1.00 97.31 288 VAL A C 1
ATOM 2152 O O . VAL A 1 288 ? -8.149 -5.119 4.691 1.00 97.31 288 VAL A O 1
ATOM 2155 N N . TRP A 1 289 ? -6.179 -6.138 5.059 1.00 97.69 289 TRP A N 1
ATOM 2156 C CA . TRP A 1 289 ? -6.662 -7.134 6.017 1.00 97.69 289 TRP A CA 1
ATOM 2157 C C . TRP A 1 289 ? -5.894 -7.062 7.336 1.00 97.69 289 TRP A C 1
ATOM 2159 O O . TRP A 1 289 ? -4.734 -6.657 7.359 1.00 97.69 289 TRP A O 1
ATOM 2169 N N . LEU A 1 290 ? -6.528 -7.473 8.434 1.00 97.44 290 LEU A N 1
ATOM 2170 C CA . LEU A 1 290 ? -5.943 -7.414 9.774 1.00 97.44 290 LEU A CA 1
ATOM 2171 C C . LEU A 1 290 ? -5.347 -8.761 10.162 1.00 97.44 290 LEU A C 1
ATOM 2173 O O . LEU A 1 290 ? -6.067 -9.748 10.320 1.00 97.44 290 LEU A O 1
ATOM 2177 N N . VAL A 1 291 ? -4.029 -8.782 10.342 1.00 95.81 291 VAL A N 1
ATOM 2178 C CA . VAL A 1 291 ? -3.259 -9.979 10.689 1.00 95.81 291 VAL A CA 1
ATOM 2179 C C . VAL A 1 291 ? -2.735 -9.843 12.108 1.00 95.81 291 VAL A C 1
ATOM 2181 O O . VAL A 1 291 ? -2.151 -8.822 12.460 1.00 95.81 291 VAL A O 1
ATOM 2184 N N . GLN A 1 292 ? -2.930 -10.869 12.932 1.00 94.75 292 GLN A N 1
ATOM 2185 C CA . GLN A 1 292 ? -2.459 -10.845 14.307 1.00 94.75 292 GLN A CA 1
ATOM 2186 C C . GLN A 1 292 ? -0.955 -11.111 14.355 1.00 94.75 292 GLN A C 1
ATOM 2188 O O . GLN A 1 292 ? -0.454 -12.070 13.768 1.00 94.75 292 GLN A O 1
ATOM 2193 N N . GLN A 1 293 ? -0.235 -10.268 15.086 1.00 91.25 293 GLN A N 1
ATOM 2194 C CA . GLN A 1 293 ? 1.197 -10.380 15.318 1.00 91.25 293 GLN A CA 1
ATOM 2195 C C . GLN A 1 293 ? 1.521 -10.152 16.792 1.00 91.25 293 GLN A C 1
ATOM 2197 O O . GLN A 1 293 ? 0.789 -9.480 17.518 1.00 91.25 293 GLN A O 1
ATOM 2202 N N . THR A 1 294 ? 2.647 -10.709 17.238 1.00 90.44 294 THR A N 1
ATOM 2203 C CA . THR A 1 294 ? 3.182 -10.440 18.576 1.00 90.44 294 THR A CA 1
ATOM 2204 C C . THR A 1 294 ? 4.265 -9.374 18.474 1.00 90.44 294 THR A C 1
ATOM 2206 O O . THR A 1 294 ? 5.347 -9.641 17.957 1.00 90.44 294 THR A O 1
ATOM 2209 N N . ILE A 1 295 ? 3.984 -8.174 18.983 1.00 84.50 295 ILE A N 1
ATOM 2210 C CA . ILE A 1 295 ? 4.906 -7.031 18.973 1.00 84.50 295 ILE A CA 1
ATOM 2211 C C . ILE A 1 295 ? 5.178 -6.637 20.420 1.00 84.50 295 ILE A C 1
ATOM 2213 O O . ILE A 1 295 ? 4.254 -6.334 21.173 1.00 84.50 295 ILE A O 1
ATOM 2217 N N . ASN A 1 296 ? 6.448 -6.670 20.832 1.00 81.25 296 ASN A N 1
ATOM 2218 C CA . ASN A 1 296 ? 6.865 -6.368 22.208 1.00 81.25 296 ASN A CA 1
ATOM 2219 C C . ASN A 1 296 ? 6.056 -7.141 23.277 1.00 81.25 296 ASN A C 1
ATOM 2221 O O . ASN A 1 296 ? 5.696 -6.593 24.318 1.00 81.25 296 ASN A O 1
ATOM 2225 N N . GLY A 1 297 ? 5.734 -8.411 23.002 1.00 86.31 297 GLY A N 1
ATOM 2226 C CA . GLY A 1 297 ? 4.968 -9.280 23.905 1.00 86.31 297 GLY A CA 1
ATOM 2227 C C . GLY A 1 297 ? 3.456 -9.023 23.949 1.00 86.31 297 GLY A C 1
ATOM 2228 O O . GLY A 1 297 ? 2.765 -9.691 24.713 1.00 86.31 297 GLY A O 1
ATOM 2229 N N . LYS A 1 298 ? 2.926 -8.096 23.141 1.00 88.62 298 LYS A N 1
ATOM 2230 C CA . LYS A 1 298 ? 1.487 -7.808 23.020 1.00 88.62 298 LYS A CA 1
ATOM 2231 C C . LYS A 1 298 ? 0.916 -8.415 21.738 1.00 88.62 298 LYS A C 1
ATOM 2233 O O . LYS A 1 298 ? 1.604 -8.431 20.719 1.00 88.62 298 LYS A O 1
ATOM 2238 N N . GLN A 1 299 ? -0.328 -8.894 21.789 1.00 93.62 299 GLN A N 1
ATOM 2239 C CA . GLN A 1 299 ? -1.065 -9.325 20.598 1.00 93.62 299 GLN A CA 1
ATOM 2240 C C . GLN A 1 299 ? -1.663 -8.104 19.905 1.00 93.62 299 GLN A C 1
ATOM 2242 O O . GLN A 1 299 ? -2.332 -7.289 20.541 1.00 93.62 299 GLN A O 1
ATOM 2247 N N . VAL A 1 300 ? -1.381 -7.966 18.614 1.00 93.69 300 VAL A N 1
ATOM 2248 C CA . VAL A 1 300 ? -1.689 -6.762 17.845 1.00 93.69 300 VAL A CA 1
ATOM 2249 C C . VAL A 1 300 ? -2.249 -7.139 16.483 1.00 93.69 300 VAL A C 1
ATOM 2251 O O . VAL A 1 300 ? -1.665 -7.969 15.792 1.00 93.69 300 VAL A O 1
ATOM 2254 N N . LEU A 1 301 ? -3.346 -6.511 16.073 1.00 96.50 301 LEU A N 1
ATOM 2255 C CA . LEU A 1 301 ? -3.844 -6.561 14.703 1.00 96.50 301 LEU A CA 1
ATOM 2256 C C . LEU A 1 301 ? -3.095 -5.540 13.848 1.00 96.50 301 LEU A C 1
ATOM 2258 O O . LEU A 1 301 ? -3.144 -4.340 14.111 1.00 96.50 301 LEU A O 1
ATOM 2262 N N . VAL A 1 302 ? -2.406 -6.038 12.827 1.00 94.94 302 VAL A N 1
ATOM 2263 C CA . VAL A 1 302 ? -1.590 -5.256 11.900 1.00 94.94 302 VAL A CA 1
ATOM 2264 C C . VAL A 1 302 ? -2.303 -5.163 10.547 1.00 94.94 302 VAL A C 1
ATOM 2266 O O . VAL A 1 302 ? -2.576 -6.212 9.946 1.00 94.94 302 VAL A O 1
ATOM 2269 N N . PRO A 1 303 ? -2.589 -3.952 10.032 1.00 96.31 303 PRO A N 1
ATOM 2270 C CA . PRO A 1 303 ? -3.111 -3.790 8.683 1.00 96.31 303 PRO A CA 1
ATOM 2271 C C . PRO A 1 303 ? -2.066 -4.232 7.656 1.00 96.31 303 PRO A C 1
ATOM 2273 O O . PRO A 1 303 ? -0.929 -3.769 7.655 1.00 96.31 303 PRO A O 1
ATOM 2276 N N . THR A 1 304 ? -2.451 -5.158 6.786 1.00 94.25 304 THR A N 1
ATOM 2277 C CA . THR A 1 304 ? -1.599 -5.769 5.761 1.00 94.25 304 THR A CA 1
ATOM 2278 C C . THR A 1 304 ? -2.281 -5.639 4.409 1.00 94.25 304 THR A C 1
ATOM 2280 O O . THR A 1 304 ? -3.449 -6.005 4.276 1.00 94.25 304 THR A O 1
ATOM 2283 N N . VAL A 1 305 ? -1.571 -5.127 3.403 1.00 94.50 305 VAL A N 1
ATOM 2284 C CA . VAL A 1 305 ? -2.135 -4.956 2.063 1.00 94.50 305 VAL A CA 1
ATOM 2285 C C . VAL A 1 305 ? -1.919 -6.223 1.238 1.00 94.50 305 VAL A C 1
ATOM 2287 O O . VAL A 1 305 ? -0.802 -6.736 1.140 1.00 94.50 305 VAL A O 1
ATOM 2290 N N . TYR A 1 306 ? -2.987 -6.698 0.605 1.00 93.44 306 TYR A N 1
ATOM 2291 C CA . TYR A 1 306 ? -2.961 -7.800 -0.351 1.00 93.44 306 TYR A CA 1
ATOM 2292 C C . TYR A 1 306 ? -3.432 -7.306 -1.715 1.00 93.44 306 TYR A C 1
ATOM 2294 O O . TYR A 1 306 ? -4.527 -6.753 -1.844 1.00 93.44 306 TYR A O 1
ATOM 2302 N N . LEU A 1 307 ? -2.601 -7.518 -2.730 1.00 90.31 307 LEU A N 1
ATOM 2303 C CA . LEU A 1 307 ? -2.869 -7.125 -4.105 1.00 90.31 307 LEU A CA 1
ATOM 2304 C C . LEU A 1 307 ? -3.570 -8.268 -4.838 1.00 90.31 307 LEU A C 1
ATOM 2306 O O . LEU A 1 307 ? -3.148 -9.425 -4.777 1.00 90.31 307 LEU A O 1
ATOM 2310 N N . ALA A 1 308 ? -4.637 -7.944 -5.560 1.00 87.56 308 ALA A N 1
ATOM 2311 C CA . ALA A 1 308 ? -5.283 -8.883 -6.457 1.00 87.56 308 ALA A CA 1
ATOM 2312 C C . ALA A 1 308 ? -4.342 -9.239 -7.613 1.00 87.56 308 ALA A C 1
ATOM 2314 O O . ALA A 1 308 ? -3.657 -8.379 -8.173 1.00 87.56 308 ALA A O 1
ATOM 2315 N N . SER A 1 309 ? -4.325 -10.517 -7.999 1.00 70.44 309 SER A N 1
ATOM 2316 C CA . SER A 1 309 ? -3.407 -11.012 -9.025 1.00 70.44 309 SER A CA 1
ATOM 2317 C C . SER A 1 309 ? -3.545 -10.248 -10.351 1.00 70.44 309 SER A C 1
ATOM 2319 O O . SER A 1 309 ? -4.641 -9.886 -10.800 1.00 70.44 309 SER A O 1
ATOM 2321 N N . SER A 1 310 ? -2.409 -10.032 -11.021 1.00 54.84 310 SER A N 1
ATOM 2322 C CA . SER A 1 310 ? -2.350 -9.311 -12.297 1.00 54.84 310 SER A CA 1
ATOM 2323 C C . SER A 1 310 ? -3.194 -9.967 -13.398 1.00 54.84 310 SER A C 1
ATOM 2325 O O . SER A 1 310 ? -3.651 -9.257 -14.284 1.00 54.84 310 SER A O 1
ATOM 2327 N N . ASP A 1 311 ? -3.525 -11.260 -13.316 1.00 44.50 311 ASP A N 1
ATOM 2328 C CA . ASP A 1 311 ? -4.467 -11.919 -14.237 1.00 44.50 311 ASP A CA 1
ATOM 2329 C C . ASP A 1 311 ? -5.912 -11.403 -14.094 1.00 44.50 311 ASP A C 1
ATOM 2331 O O . ASP A 1 311 ? -6.646 -11.317 -15.087 1.00 44.50 311 ASP A O 1
ATOM 2335 N N . ALA A 1 312 ? -6.335 -10.996 -12.892 1.00 37.88 312 ALA A N 1
ATOM 2336 C CA . ALA A 1 312 ? -7.623 -10.337 -12.679 1.00 37.88 312 ALA A CA 1
ATOM 2337 C C . ALA A 1 312 ? -7.617 -8.892 -13.221 1.00 37.88 312 ALA A C 1
ATOM 2339 O O . ALA A 1 312 ? -8.610 -8.448 -13.809 1.00 37.88 312 ALA A O 1
ATOM 2340 N N . GLN A 1 313 ? -6.490 -8.178 -13.105 1.00 36.97 313 GLN A N 1
ATOM 2341 C CA . GLN A 1 313 ? -6.314 -6.827 -13.658 1.00 36.97 313 GLN A CA 1
ATOM 2342 C C . GLN A 1 313 ? -6.146 -6.824 -15.199 1.00 36.97 313 GLN A C 1
ATOM 2344 O O . GLN A 1 313 ? -6.769 -6.010 -15.888 1.00 36.97 313 GLN A O 1
ATOM 2349 N N . LEU A 1 314 ? -5.419 -7.786 -15.780 1.00 32.97 314 LEU A N 1
ATOM 2350 C CA . LEU A 1 314 ? -5.280 -7.999 -17.231 1.00 32.97 314 LEU A CA 1
ATOM 2351 C C . LEU A 1 314 ? -6.610 -8.402 -17.879 1.00 32.97 314 LEU A C 1
ATOM 2353 O O . LEU A 1 314 ? -6.948 -7.898 -18.954 1.00 32.97 314 LEU A O 1
ATOM 2357 N N . LYS A 1 315 ? -7.440 -9.214 -17.204 1.00 34.25 315 LYS A N 1
ATOM 2358 C CA . LYS A 1 315 ? -8.817 -9.480 -17.659 1.00 34.25 315 LYS A CA 1
ATOM 2359 C C . LYS A 1 315 ? -9.634 -8.189 -17.775 1.00 34.25 315 LYS A C 1
ATOM 2361 O O . LYS A 1 315 ? -10.394 -8.045 -18.734 1.00 34.25 315 LYS A O 1
ATOM 2366 N N . ARG A 1 316 ? -9.452 -7.201 -16.892 1.00 38.09 316 ARG A N 1
ATOM 2367 C CA . ARG A 1 316 ? -10.142 -5.896 -16.994 1.00 38.09 316 ARG A CA 1
ATOM 2368 C C . ARG A 1 316 ? -9.671 -5.070 -18.200 1.00 38.09 316 ARG A C 1
ATOM 2370 O O . ARG A 1 316 ? -10.509 -4.438 -18.847 1.00 38.09 316 ARG A O 1
ATOM 2377 N N . HIS A 1 317 ? -8.384 -5.124 -18.553 1.00 30.28 317 HIS A N 1
ATOM 2378 C CA . HIS A 1 317 ? -7.838 -4.416 -19.721 1.00 30.28 317 HIS A CA 1
ATOM 2379 C C . HIS A 1 317 ? -8.220 -5.082 -21.060 1.00 30.28 317 HIS A C 1
ATOM 2381 O O . HIS A 1 317 ? -8.657 -4.401 -21.990 1.00 30.28 317 HIS A O 1
ATOM 2387 N N . CYS A 1 318 ? -8.192 -6.417 -21.151 1.00 29.59 318 CYS A N 1
ATOM 2388 C CA . CYS A 1 318 ? -8.586 -7.130 -22.375 1.00 29.59 318 CYS A CA 1
ATOM 2389 C C . CYS A 1 318 ? -10.105 -7.115 -22.641 1.00 29.59 318 CYS A C 1
ATOM 2391 O O . CYS A 1 318 ? -10.527 -7.138 -23.800 1.00 29.59 318 CYS A O 1
ATOM 2393 N N . THR A 1 319 ? -10.955 -7.026 -21.610 1.00 33.62 319 THR A N 1
ATOM 2394 C CA . THR A 1 319 ? -12.421 -7.017 -21.810 1.00 33.62 319 THR A CA 1
ATOM 2395 C C . THR A 1 319 ? -12.938 -5.667 -22.331 1.00 33.62 319 THR A C 1
ATOM 2397 O O . THR A 1 319 ? -13.941 -5.630 -23.048 1.00 33.62 319 THR A O 1
ATOM 2400 N N . LYS A 1 320 ? -12.239 -4.555 -22.046 1.00 33.59 320 LYS A N 1
ATOM 2401 C CA . LYS A 1 320 ? -12.579 -3.224 -22.587 1.00 33.59 320 LYS A CA 1
ATOM 2402 C C . LYS A 1 320 ? -12.251 -3.083 -24.080 1.00 33.59 320 LYS A C 1
ATOM 2404 O O . LYS A 1 320 ? -13.017 -2.443 -24.796 1.00 33.59 320 LYS A O 1
ATOM 2409 N N . HIS A 1 321 ? -11.201 -3.738 -24.584 1.00 31.36 321 HIS A N 1
ATOM 2410 C CA . HIS A 1 321 ? -10.837 -3.658 -26.008 1.00 31.36 321 HIS A CA 1
ATOM 2411 C C . HIS A 1 321 ? -11.690 -4.524 -26.947 1.00 31.36 321 HIS A C 1
ATOM 2413 O O . HIS A 1 321 ? -11.757 -4.244 -28.143 1.00 31.36 321 HIS A O 1
ATOM 2419 N N . ARG A 1 322 ? -12.410 -5.533 -26.439 1.00 29.91 322 ARG A N 1
ATOM 2420 C CA . ARG A 1 322 ? -13.219 -6.422 -27.292 1.00 29.91 322 ARG A CA 1
ATOM 2421 C C . ARG A 1 322 ? -14.566 -5.840 -27.741 1.00 29.91 322 ARG A C 1
ATOM 2423 O O . ARG A 1 322 ? -15.195 -6.427 -28.615 1.00 29.91 322 ARG A O 1
ATOM 2430 N N . ARG A 1 323 ? -15.014 -4.702 -27.189 1.00 35.22 323 ARG A N 1
ATOM 2431 C CA . ARG A 1 323 ? -16.306 -4.084 -27.562 1.00 35.22 323 ARG A CA 1
ATOM 2432 C C . ARG A 1 323 ? -16.244 -3.104 -28.740 1.00 35.22 323 ARG A C 1
ATOM 2434 O O . ARG A 1 323 ? -17.302 -2.721 -29.220 1.00 35.22 323 ARG A O 1
ATOM 2441 N N . ASN A 1 324 ? -15.056 -2.740 -29.235 1.00 33.56 324 ASN A N 1
ATOM 2442 C CA . ASN A 1 324 ? -14.906 -1.710 -30.278 1.00 33.56 324 ASN A CA 1
ATOM 2443 C C . ASN A 1 324 ? -14.296 -2.187 -31.606 1.00 33.56 324 ASN A C 1
ATOM 2445 O O . ASN A 1 324 ? -13.978 -1.362 -32.456 1.00 33.56 324 ASN A O 1
ATOM 2449 N N . ILE A 1 325 ? -14.200 -3.495 -31.851 1.00 32.91 325 ILE A N 1
ATOM 2450 C CA . ILE A 1 325 ? -13.855 -4.001 -33.188 1.00 32.91 325 ILE A CA 1
ATOM 2451 C C . ILE A 1 325 ? -15.157 -4.319 -33.931 1.00 32.91 325 ILE A C 1
ATOM 2453 O O . ILE A 1 325 ? -15.596 -5.467 -33.985 1.00 32.91 325 ILE A O 1
ATOM 2457 N N . LYS A 1 326 ? -15.792 -3.290 -34.508 1.00 34.59 326 LYS A N 1
ATOM 2458 C CA . LYS A 1 326 ? -16.667 -3.511 -35.666 1.00 34.59 326 LYS A CA 1
ATOM 2459 C C . LYS A 1 326 ? -15.751 -3.901 -36.822 1.00 34.59 326 LYS A C 1
ATOM 2461 O O . LYS A 1 326 ? -14.954 -3.084 -37.274 1.00 34.59 326 LYS A O 1
ATOM 2466 N N . ARG A 1 327 ? -15.816 -5.168 -37.235 1.00 31.47 327 ARG A N 1
ATOM 2467 C CA . ARG A 1 327 ? -15.155 -5.626 -38.458 1.00 31.47 327 ARG A CA 1
ATOM 2468 C C . ARG A 1 327 ? -15.798 -4.910 -39.660 1.00 31.47 327 ARG A C 1
ATOM 2470 O O . ARG A 1 327 ? -17.032 -4.888 -39.695 1.00 31.47 327 ARG A O 1
ATOM 2477 N N . PRO A 1 328 ? -15.015 -4.308 -40.570 1.00 43.44 328 PRO A N 1
ATOM 2478 C CA . PRO A 1 328 ? -15.495 -3.964 -41.905 1.00 43.44 328 PRO A CA 1
ATOM 2479 C C . PRO A 1 328 ? -15.814 -5.225 -42.718 1.00 43.44 328 PRO A C 1
ATOM 2481 O O . PRO A 1 328 ? -15.213 -6.289 -42.427 1.00 43.44 328 PRO A O 1
#